Protein AF-A0A2M8X3R1-F1 (afdb_monomer_lite)

Radius of gyration: 21.66 Å; chains: 1; bounding box: 57×59×70 Å

Structure (mmCIF, N/CA/C/O backbone):
data_AF-A0A2M8X3R1-F1
#
_entry.id   AF-A0A2M8X3R1-F1
#
loop_
_atom_site.group_PDB
_atom_site.id
_atom_site.type_symbol
_atom_site.label_atom_id
_atom_site.label_alt_id
_atom_site.label_comp_id
_atom_site.label_asym_id
_atom_site.label_entity_id
_atom_site.label_seq_id
_atom_site.pdbx_PDB_ins_code
_atom_site.Cartn_x
_atom_site.Cartn_y
_atom_site.Cartn_z
_atom_site.occupancy
_atom_site.B_iso_or_equiv
_atom_site.auth_seq_id
_atom_site.auth_comp_id
_atom_site.auth_asym_id
_atom_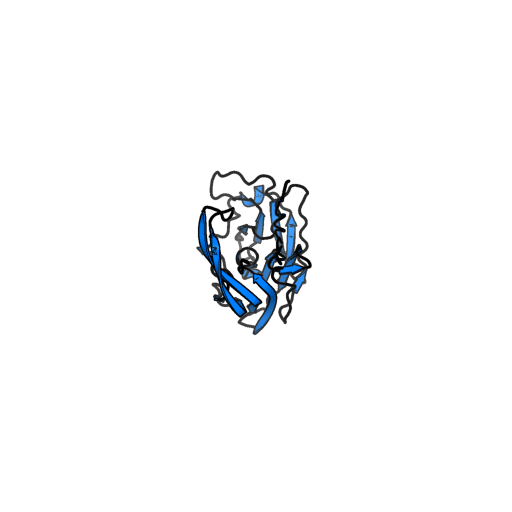site.auth_atom_id
_atom_site.pdbx_PDB_model_num
ATOM 1 N N . MET A 1 1 ? 38.095 41.004 -43.378 1.00 38.84 1 MET A N 1
ATOM 2 C CA . MET A 1 1 ? 37.171 40.004 -43.953 1.00 38.84 1 MET A CA 1
ATOM 3 C C . MET A 1 1 ? 36.947 38.929 -42.902 1.00 38.84 1 MET A C 1
ATOM 5 O O . MET A 1 1 ? 37.867 38.182 -42.604 1.00 38.84 1 MET A O 1
ATOM 9 N N . HIS A 1 2 ? 35.788 38.962 -42.244 1.00 36.47 2 HIS A N 1
ATOM 10 C CA . HIS A 1 2 ? 35.400 38.018 -41.194 1.00 36.47 2 HIS A CA 1
ATOM 11 C C . HIS A 1 2 ? 34.703 36.804 -41.810 1.00 36.47 2 HIS A C 1
ATOM 13 O O . HIS A 1 2 ? 33.821 36.976 -42.645 1.00 36.47 2 HIS A O 1
ATOM 19 N N . ALA A 1 3 ? 35.044 35.603 -41.348 1.00 34.78 3 ALA A N 1
ATOM 20 C CA . ALA A 1 3 ? 34.226 34.412 -41.534 1.00 34.78 3 ALA A CA 1
ATOM 21 C C . ALA A 1 3 ? 33.972 33.805 -40.149 1.00 34.78 3 ALA A C 1
ATOM 23 O O . ALA A 1 3 ? 34.833 33.142 -39.578 1.00 34.78 3 ALA A O 1
ATOM 24 N N . ALA A 1 4 ? 32.807 34.114 -39.580 1.00 37.25 4 ALA A N 1
ATOM 25 C CA . ALA A 1 4 ? 32.315 33.488 -38.363 1.00 37.25 4 ALA A CA 1
ATOM 26 C C . ALA A 1 4 ? 31.626 32.173 -38.751 1.00 37.25 4 ALA A C 1
ATOM 28 O O . ALA A 1 4 ? 30.622 32.179 -39.461 1.00 37.25 4 ALA A O 1
ATOM 29 N N . ALA A 1 5 ? 32.187 31.047 -38.315 1.00 40.34 5 ALA A N 1
ATOM 30 C CA . ALA A 1 5 ? 31.578 29.735 -38.480 1.00 40.34 5 ALA A CA 1
ATOM 31 C C . ALA A 1 5 ? 30.488 29.549 -37.414 1.00 40.34 5 ALA A C 1
ATOM 33 O O . ALA A 1 5 ? 30.776 29.376 -36.230 1.00 40.34 5 ALA A O 1
ATOM 34 N N . THR A 1 6 ? 29.226 29.616 -37.829 1.00 36.47 6 THR A N 1
ATOM 35 C CA . THR A 1 6 ? 28.071 29.353 -36.965 1.00 36.47 6 THR A CA 1
ATOM 36 C C . THR A 1 6 ? 27.909 27.845 -36.780 1.00 36.47 6 THR A C 1
ATOM 38 O O . THR A 1 6 ? 27.424 27.147 -37.669 1.00 36.47 6 THR A O 1
ATOM 41 N N . ILE A 1 7 ? 28.321 27.331 -35.622 1.00 41.50 7 ILE A N 1
ATOM 42 C CA . ILE A 1 7 ? 28.064 25.947 -35.215 1.00 41.50 7 ILE A CA 1
ATOM 43 C C . ILE A 1 7 ? 26.642 25.887 -34.650 1.00 41.50 7 ILE A C 1
ATOM 45 O O . ILE A 1 7 ? 26.371 26.373 -33.554 1.00 41.50 7 ILE A O 1
ATOM 49 N N . TRP A 1 8 ? 25.727 25.299 -35.417 1.00 32.22 8 TRP A N 1
ATOM 50 C CA . TRP A 1 8 ? 24.379 24.978 -34.961 1.00 32.22 8 TRP A CA 1
ATOM 51 C C . TRP A 1 8 ? 24.429 23.767 -34.022 1.00 32.22 8 TRP A C 1
ATOM 53 O O . TRP A 1 8 ? 24.519 22.625 -34.472 1.00 32.22 8 TRP A O 1
ATOM 63 N N . LEU A 1 9 ? 24.373 24.013 -32.710 1.00 33.03 9 LEU A N 1
ATOM 64 C CA . LEU A 1 9 ? 24.102 22.968 -31.725 1.00 33.03 9 LEU A CA 1
ATOM 65 C C . LEU A 1 9 ? 22.624 22.570 -31.814 1.00 33.03 9 LEU A C 1
ATOM 67 O O . LEU A 1 9 ? 21.741 23.267 -31.318 1.00 33.03 9 LEU A O 1
ATOM 71 N N . TRP A 1 10 ? 22.361 21.415 -32.419 1.00 31.61 10 TRP A N 1
ATOM 72 C CA . TRP A 1 10 ? 21.095 20.715 -32.246 1.00 31.61 10 TRP A CA 1
ATOM 73 C C . TRP A 1 10 ? 21.045 20.147 -30.828 1.00 31.61 10 TRP A C 1
ATOM 75 O O . TRP A 1 10 ? 21.579 19.074 -30.550 1.00 31.61 10 TRP A O 1
ATOM 85 N N . VAL A 1 11 ? 20.410 20.878 -29.912 1.00 35.47 11 VAL A N 1
ATOM 86 C CA . VAL A 1 11 ? 19.996 20.328 -28.621 1.00 35.47 11 VAL A CA 1
ATOM 87 C C . VAL A 1 11 ? 18.859 19.349 -28.904 1.00 35.47 11 VAL A C 1
ATOM 89 O O . VAL A 1 11 ? 17.697 19.732 -29.020 1.00 35.47 11 VAL A O 1
ATOM 92 N N . LEU A 1 12 ? 19.201 18.070 -29.061 1.00 36.12 12 LEU A N 1
ATOM 93 C CA . LEU A 1 12 ? 18.239 16.976 -28.980 1.00 36.12 12 LEU A CA 1
ATOM 94 C C . LEU A 1 12 ? 17.742 16.914 -27.532 1.00 36.12 12 LEU A C 1
ATOM 96 O O . LEU A 1 12 ? 18.290 16.195 -26.698 1.00 36.12 12 LEU A O 1
ATOM 100 N N . ALA A 1 13 ? 16.717 17.707 -27.225 1.00 36.69 13 ALA A N 1
ATOM 101 C CA . ALA A 1 13 ? 15.922 17.526 -26.025 1.00 36.69 13 ALA A CA 1
ATOM 102 C C . ALA A 1 13 ? 15.213 16.172 -26.154 1.00 36.69 13 ALA A C 1
ATOM 104 O O . ALA A 1 13 ? 14.175 16.050 -26.805 1.00 36.69 13 ALA A O 1
ATOM 105 N N . ALA A 1 14 ? 15.814 15.125 -25.588 1.00 33.25 14 ALA A N 1
ATOM 106 C CA . ALA A 1 14 ? 15.115 13.868 -25.393 1.00 33.25 14 ALA A CA 1
ATOM 107 C C . ALA A 1 14 ? 13.887 14.164 -24.516 1.00 33.25 14 ALA A C 1
ATOM 109 O O . ALA A 1 14 ? 14.049 14.772 -23.452 1.00 33.25 14 ALA A O 1
ATOM 110 N N . PRO A 1 15 ? 12.665 13.776 -24.922 1.00 34.56 15 PRO A N 1
ATOM 111 C CA . PRO A 1 15 ? 11.527 13.892 -24.036 1.00 34.56 15 PRO A CA 1
ATOM 112 C C . PRO A 1 15 ? 11.806 12.980 -22.845 1.00 34.56 15 PRO A C 1
ATOM 114 O O . PRO A 1 15 ? 11.900 11.758 -22.984 1.00 34.56 15 PRO A O 1
ATOM 117 N N . VAL A 1 16 ? 11.980 13.584 -21.672 1.00 35.66 16 VAL A N 1
ATOM 118 C CA . VAL A 1 16 ? 11.983 12.868 -20.401 1.00 35.66 16 VAL A CA 1
ATOM 119 C C . VAL A 1 16 ? 10.546 12.411 -20.187 1.00 35.66 16 VAL A C 1
ATOM 121 O O . VAL A 1 16 ? 9.744 13.091 -19.556 1.00 35.66 16 VAL A O 1
ATOM 124 N N . VAL A 1 17 ? 10.177 11.280 -20.785 1.00 41.19 17 VAL A N 1
ATOM 125 C CA . VAL A 1 17 ? 8.974 10.562 -20.379 1.00 41.19 17 VAL A CA 1
ATOM 126 C C . VAL A 1 17 ? 9.330 9.946 -19.033 1.00 41.19 17 VAL A C 1
ATOM 128 O O . VAL A 1 17 ? 9.913 8.866 -18.961 1.00 41.19 17 VAL A O 1
ATOM 131 N N . GLN A 1 18 ? 9.070 10.701 -17.962 1.00 47.22 18 GLN A N 1
ATOM 132 C CA . GLN A 1 18 ? 9.032 10.163 -16.608 1.00 47.22 18 GLN A CA 1
ATOM 133 C C . GLN A 1 18 ? 8.168 8.902 -16.634 1.00 47.22 18 GLN A C 1
ATOM 135 O O . GLN A 1 18 ? 7.142 8.869 -17.318 1.00 47.22 18 GLN A O 1
ATOM 140 N N . ALA A 1 19 ? 8.605 7.862 -15.922 1.00 52.16 19 ALA A N 1
ATOM 141 C CA . ALA A 1 19 ? 7.754 6.715 -15.661 1.00 52.16 19 ALA A CA 1
ATOM 142 C C . ALA A 1 19 ? 6.446 7.252 -15.063 1.00 52.16 19 ALA A C 1
ATOM 144 O O . ALA A 1 19 ? 6.443 7.809 -13.968 1.00 52.16 19 ALA A O 1
ATOM 145 N N . ALA A 1 20 ? 5.367 7.187 -15.843 1.00 62.00 20 ALA A N 1
ATOM 146 C CA . ALA A 1 20 ? 4.027 7.377 -15.325 1.00 62.00 20 ALA A CA 1
ATOM 147 C C . ALA A 1 20 ? 3.816 6.160 -14.441 1.00 62.00 20 ALA A C 1
ATOM 149 O O . ALA A 1 20 ? 3.889 5.059 -14.987 1.00 62.00 20 ALA A O 1
ATOM 150 N N . GLY A 1 21 ? 3.680 6.339 -13.125 1.00 81.00 21 GLY A N 1
ATOM 151 C CA . GLY A 1 21 ? 3.644 5.236 -12.174 1.00 81.00 21 GLY A CA 1
ATOM 152 C C . GLY A 1 21 ? 2.586 4.188 -12.528 1.00 81.00 21 GLY A C 1
ATOM 153 O O . GLY A 1 21 ? 1.845 4.294 -13.507 1.00 81.00 21 GLY A O 1
ATOM 154 N N . PHE A 1 22 ? 2.497 3.135 -11.723 1.00 89.44 22 PHE A N 1
ATOM 155 C CA . PHE A 1 22 ? 1.501 2.084 -11.930 1.00 89.44 22 PHE A CA 1
ATOM 156 C C . PHE A 1 22 ? 0.105 2.672 -12.181 1.00 89.44 22 PHE A C 1
ATOM 158 O O . PHE A 1 22 ? -0.385 3.472 -11.397 1.00 89.44 22 PHE A O 1
ATOM 165 N N . GLY A 1 23 ? -0.533 2.303 -13.288 1.00 90.62 23 GLY A N 1
ATOM 166 C CA . GLY A 1 23 ? -1.868 2.773 -13.634 1.00 90.62 23 GLY A CA 1
ATOM 167 C C . GLY A 1 23 ? -2.953 2.235 -12.692 1.00 90.62 23 GLY A C 1
ATOM 168 O O . GLY A 1 23 ? -2.651 1.546 -11.710 1.00 90.62 23 GLY A O 1
ATOM 169 N N . PRO A 1 24 ? -4.232 2.521 -12.993 1.00 89.94 24 PRO A N 1
ATOM 170 C CA . PRO A 1 24 ? -5.349 2.043 -12.197 1.00 89.94 24 PRO A CA 1
ATOM 171 C C . PRO A 1 24 ? -5.323 0.518 -12.009 1.00 89.94 24 PRO A C 1
ATOM 173 O O . PRO A 1 24 ? -4.955 -0.216 -12.930 1.00 89.94 24 PRO A O 1
ATOM 176 N N . PRO A 1 25 ? -5.699 0.036 -10.819 1.00 92.56 25 PRO A N 1
ATOM 177 C CA . PRO A 1 25 ? -5.762 -1.386 -10.530 1.00 92.56 25 PRO A CA 1
ATOM 178 C C . PRO A 1 25 ? -6.932 -2.074 -11.244 1.00 92.56 25 PRO A C 1
ATOM 180 O O . PRO A 1 25 ? -8.047 -1.561 -11.291 1.00 92.56 25 PRO A O 1
ATOM 183 N N . GLU A 1 26 ? -6.678 -3.282 -11.732 1.00 93.44 26 GLU A N 1
ATOM 184 C CA . GLU A 1 26 ? -7.643 -4.158 -12.398 1.00 93.44 26 GLU A CA 1
ATOM 185 C C . GLU A 1 26 ? -7.566 -5.569 -11.804 1.00 93.44 26 GLU A C 1
ATOM 187 O O . GLU A 1 26 ? -6.530 -5.979 -11.278 1.00 93.44 26 GLU A O 1
ATOM 192 N N . GLY A 1 27 ? -8.639 -6.352 -11.902 1.00 93.62 27 GLY A N 1
ATOM 193 C CA . GLY A 1 27 ? -8.629 -7.751 -11.478 1.00 93.62 27 GLY A CA 1
ATOM 194 C C . GLY A 1 27 ? -9.918 -8.189 -10.800 1.00 93.62 27 GLY A C 1
ATOM 195 O O . GLY A 1 27 ? -10.986 -7.641 -11.050 1.00 93.62 27 GLY A O 1
ATOM 196 N N . THR A 1 28 ? -9.804 -9.221 -9.970 1.00 95.25 28 THR A N 1
ATOM 197 C CA . THR A 1 28 ? -10.935 -9.901 -9.325 1.00 95.25 28 THR A CA 1
ATOM 198 C C . THR A 1 28 ? -11.047 -9.619 -7.831 1.00 95.25 28 THR A C 1
ATOM 200 O O . THR A 1 28 ? -12.054 -9.977 -7.224 1.00 95.25 28 THR A O 1
ATOM 203 N N . LEU A 1 29 ? -10.041 -8.984 -7.219 1.00 95.06 29 LEU A N 1
ATOM 204 C CA . LEU A 1 29 ? -10.149 -8.512 -5.840 1.00 95.06 29 LEU A CA 1
ATOM 205 C C . LEU A 1 29 ? -11.103 -7.303 -5.753 1.00 95.06 29 LEU A C 1
ATOM 207 O O . LEU A 1 29 ? -10.926 -6.356 -6.523 1.00 95.06 29 LEU A O 1
ATOM 211 N N . PRO A 1 30 ? -12.073 -7.295 -4.815 1.00 93.94 30 PRO A N 1
ATOM 212 C CA . PRO A 1 30 ? -12.954 -6.151 -4.602 1.00 93.94 30 PRO A CA 1
ATOM 213 C C . PRO A 1 30 ? -12.158 -4.906 -4.212 1.00 93.94 30 PRO A C 1
ATOM 215 O O . PRO A 1 30 ? -11.410 -4.913 -3.230 1.00 93.94 30 PRO A O 1
ATOM 218 N N . ILE A 1 31 ? -12.325 -3.834 -4.983 1.00 95.00 31 ILE A N 1
ATOM 219 C CA . ILE A 1 31 ? -11.617 -2.577 -4.784 1.00 95.00 31 ILE A CA 1
ATOM 220 C C . ILE A 1 31 ? -12.588 -1.406 -4.709 1.00 95.00 31 ILE A C 1
ATOM 222 O O . ILE A 1 31 ? -13.522 -1.291 -5.500 1.00 95.00 31 ILE A O 1
ATOM 226 N N . HIS A 1 32 ? -12.334 -0.520 -3.755 1.00 95.38 32 HIS A N 1
ATOM 227 C CA . HIS A 1 32 ? -13.164 0.633 -3.459 1.00 95.38 32 HIS A CA 1
ATOM 228 C C . HIS A 1 32 ? -12.298 1.898 -3.387 1.00 95.38 32 HIS A C 1
ATOM 230 O O . HIS A 1 32 ? -11.160 1.837 -2.903 1.00 95.38 32 HIS A O 1
ATOM 236 N N . PRO A 1 33 ? -12.809 3.059 -3.837 1.00 93.19 33 PRO A N 1
ATOM 237 C CA . PRO A 1 33 ? -12.144 4.336 -3.611 1.00 93.19 33 PRO A CA 1
ATOM 238 C C . PRO A 1 33 ? -11.930 4.577 -2.115 1.00 93.19 33 PRO A C 1
ATOM 240 O O . PRO A 1 33 ? -12.832 4.340 -1.312 1.00 93.19 33 PRO A O 1
ATOM 243 N N . LEU A 1 34 ? -10.756 5.081 -1.740 1.00 94.06 34 LEU A N 1
ATOM 244 C CA . LEU A 1 34 ? -10.463 5.480 -0.366 1.00 94.06 34 LEU A CA 1
ATOM 245 C C . LEU A 1 34 ? -10.312 7.005 -0.319 1.00 94.06 34 LEU A C 1
ATOM 247 O O . LEU A 1 34 ? -9.208 7.504 -0.540 1.00 94.06 34 LEU A O 1
ATOM 251 N N . PRO A 1 35 ? -11.391 7.771 -0.086 1.00 88.44 35 PRO A N 1
ATOM 252 C CA . PRO A 1 35 ? -11.296 9.221 -0.020 1.00 88.44 35 PRO A CA 1
ATOM 253 C C . PRO A 1 35 ? -10.413 9.638 1.159 1.00 88.44 35 PRO A C 1
ATOM 255 O O . PRO A 1 35 ? -10.559 9.136 2.274 1.00 88.44 35 PRO A O 1
ATOM 258 N N . VAL A 1 36 ? -9.503 10.577 0.902 1.00 86.56 36 VAL A N 1
ATOM 259 C CA . VAL A 1 36 ? -8.617 11.151 1.915 1.00 86.56 36 VAL A CA 1
ATOM 260 C C . VAL A 1 36 ? -8.787 12.658 1.897 1.00 86.56 36 VAL A C 1
ATOM 262 O O . VAL A 1 36 ? -8.560 13.304 0.877 1.00 86.56 36 VAL A O 1
ATOM 265 N N . THR A 1 37 ? -9.171 13.217 3.040 1.00 85.12 37 THR A N 1
ATOM 266 C CA . THR A 1 37 ? -9.205 14.668 3.226 1.00 85.12 37 THR A CA 1
ATOM 267 C C . THR A 1 37 ? -7.901 15.097 3.882 1.00 85.12 37 THR A C 1
ATOM 269 O O . THR A 1 37 ? -7.591 14.652 4.989 1.00 85.12 37 THR A O 1
ATOM 272 N N . VAL A 1 38 ? -7.140 15.947 3.192 1.00 86.62 38 VAL A N 1
ATOM 273 C CA . VAL A 1 38 ? -5.886 16.524 3.691 1.00 86.62 38 VAL A CA 1
ATOM 274 C C . VAL A 1 38 ? -6.084 18.035 3.823 1.00 86.62 38 VAL A C 1
ATOM 276 O O . VAL A 1 38 ? -6.338 18.694 2.812 1.00 86.62 38 VAL A O 1
ATOM 279 N N . PRO A 1 39 ? -6.014 18.598 5.042 1.00 84.19 39 PRO A N 1
ATOM 280 C CA . PRO A 1 39 ? -6.085 20.043 5.239 1.00 84.19 39 PRO A CA 1
ATOM 281 C C . PRO A 1 39 ? -4.972 20.791 4.491 1.00 84.19 39 PRO A C 1
ATOM 283 O O . PRO A 1 39 ? -3.898 20.249 4.231 1.00 84.19 39 PRO A O 1
ATOM 286 N N . ALA A 1 40 ? -5.196 22.066 4.176 1.00 86.25 40 ALA A N 1
ATOM 287 C CA . ALA A 1 40 ? -4.159 22.896 3.569 1.00 86.25 40 ALA A CA 1
ATOM 288 C C . ALA A 1 40 ? -2.933 23.010 4.496 1.00 86.25 40 ALA A C 1
ATOM 290 O O . ALA A 1 40 ? -3.074 23.262 5.691 1.00 86.25 40 ALA A O 1
ATOM 291 N N . GLY A 1 41 ? -1.732 22.819 3.940 1.00 85.25 41 GLY A N 1
ATOM 292 C CA . GLY A 1 41 ? -0.472 22.845 4.696 1.00 85.25 41 GLY A CA 1
ATOM 293 C C . GLY A 1 41 ? -0.176 21.577 5.508 1.00 85.25 41 GLY A C 1
ATOM 294 O O . GLY A 1 41 ? 0.871 21.510 6.148 1.00 85.25 41 GLY A O 1
ATOM 295 N N . ALA A 1 42 ? -1.058 20.574 5.472 1.00 89.62 42 ALA A N 1
ATOM 296 C CA . ALA A 1 42 ? -0.825 19.287 6.107 1.00 89.62 42 ALA A CA 1
ATOM 297 C C . ALA A 1 42 ? -0.062 18.314 5.202 1.00 89.62 42 ALA A C 1
ATOM 299 O O . ALA A 1 42 ? -0.175 18.337 3.974 1.00 89.62 42 ALA A O 1
ATOM 300 N N . LEU A 1 43 ? 0.665 17.397 5.835 1.00 90.06 43 LEU A N 1
ATOM 301 C CA . LEU A 1 43 ? 1.251 16.248 5.170 1.00 90.06 43 LEU A CA 1
ATOM 302 C C . LEU A 1 43 ? 0.149 15.267 4.758 1.00 90.06 43 LEU A C 1
ATOM 304 O O . LEU A 1 43 ? -0.878 15.114 5.421 1.00 90.06 43 LEU A O 1
ATOM 308 N N . SER A 1 44 ? 0.368 14.614 3.624 1.00 87.62 44 SER A N 1
ATOM 309 C CA . SER A 1 44 ? -0.554 13.642 3.048 1.00 87.62 44 SER A CA 1
ATOM 310 C C . SER A 1 44 ? -0.126 12.222 3.430 1.00 87.62 44 SER A C 1
ATOM 312 O O . SER A 1 44 ? 1.077 11.962 3.498 1.00 87.62 44 SER A O 1
ATOM 314 N N . PRO A 1 45 ? -1.057 11.270 3.637 1.00 84.50 45 PRO A N 1
ATOM 315 C CA . PRO A 1 45 ? -0.685 9.886 3.916 1.00 84.50 45 PRO A CA 1
ATOM 316 C C . PRO A 1 45 ? -0.217 9.140 2.658 1.00 84.50 45 PRO A C 1
ATOM 318 O O . PRO A 1 45 ? 0.179 7.976 2.734 1.00 84.50 45 PRO A O 1
ATOM 321 N N . LEU A 1 46 ? -0.282 9.790 1.494 1.00 84.12 46 LEU A N 1
ATOM 322 C CA . LEU A 1 46 ? 0.182 9.235 0.235 1.00 84.12 46 LEU A CA 1
ATOM 323 C C . LEU A 1 46 ? 1.701 8.991 0.324 1.00 84.12 46 LEU A C 1
ATOM 325 O O . LEU A 1 46 ? 2.453 9.866 0.751 1.00 84.12 46 LEU A O 1
ATOM 329 N N . TRP A 1 47 ? 2.147 7.812 -0.116 1.00 70.56 47 TRP A N 1
ATOM 330 C CA . TRP A 1 47 ? 3.551 7.383 -0.245 1.00 70.56 47 TRP A CA 1
ATOM 331 C C . TRP A 1 47 ? 4.340 7.174 1.061 1.00 70.56 47 TRP A C 1
ATOM 333 O O . TRP A 1 47 ? 5.221 6.314 1.069 1.00 70.56 47 TRP A O 1
ATOM 343 N N . TYR A 1 48 ? 4.040 7.889 2.156 1.00 72.12 48 TYR A N 1
ATOM 344 C CA . TYR A 1 48 ? 4.903 7.914 3.355 1.00 72.12 48 TYR A CA 1
ATOM 345 C C . TYR A 1 48 ? 4.166 7.963 4.709 1.00 72.12 48 TYR A C 1
ATOM 347 O O . TYR A 1 48 ? 4.663 8.549 5.670 1.00 72.12 48 TYR A O 1
ATOM 355 N N . ALA A 1 49 ? 2.998 7.326 4.833 1.00 84.31 49 ALA A N 1
ATOM 356 C CA . ALA A 1 49 ? 2.331 7.193 6.134 1.00 84.31 49 ALA A CA 1
ATOM 357 C C . ALA A 1 49 ? 2.915 6.058 6.992 1.00 84.31 49 ALA A C 1
ATOM 359 O O . ALA A 1 49 ? 2.944 4.899 6.570 1.00 84.31 49 ALA A O 1
ATOM 360 N N . SER A 1 50 ? 3.290 6.346 8.231 1.00 89.94 50 SER A N 1
ATOM 361 C CA . SER A 1 50 ? 3.578 5.323 9.238 1.00 89.94 50 SER A CA 1
ATOM 362 C C . SER A 1 50 ? 2.282 4.639 9.681 1.00 89.94 50 SER A C 1
ATOM 364 O O . SER A 1 50 ? 1.253 5.296 9.842 1.00 89.94 50 SER A O 1
ATOM 366 N N . LEU A 1 51 ? 2.326 3.318 9.869 1.00 92.50 51 LEU A N 1
ATOM 367 C CA . LEU A 1 51 ? 1.209 2.550 10.420 1.00 92.50 51 LEU A CA 1
ATOM 368 C C . LEU A 1 51 ? 1.347 2.480 11.940 1.00 92.50 51 LEU A C 1
ATOM 370 O O . LEU A 1 51 ? 2.414 2.145 12.451 1.00 92.50 51 LEU A O 1
ATOM 374 N N . PHE A 1 52 ? 0.259 2.743 12.648 1.00 93.56 52 PHE A N 1
ATOM 375 C CA . PHE A 1 52 ? 0.153 2.589 14.092 1.00 93.56 52 PHE A CA 1
ATOM 376 C C . PHE A 1 52 ? -0.988 1.632 14.415 1.00 93.56 52 PHE A C 1
ATOM 378 O O . PHE A 1 52 ? -1.936 1.488 13.639 1.00 93.56 52 PHE A O 1
ATOM 385 N N . ARG A 1 53 ? -0.880 0.970 15.561 1.00 92.94 53 ARG A N 1
ATOM 386 C CA . ARG A 1 53 ? -1.840 -0.014 16.038 1.00 92.94 53 ARG A CA 1
ATOM 387 C C . ARG A 1 53 ? -2.071 0.179 17.526 1.00 92.94 53 ARG A C 1
ATOM 389 O O . ARG A 1 53 ? -1.123 0.344 18.288 1.00 92.94 53 ARG A O 1
ATOM 396 N N . GLU A 1 54 ? -3.329 0.118 17.914 1.00 92.44 54 GLU A N 1
ATOM 397 C CA . GLU A 1 54 ? -3.767 0.046 19.299 1.00 92.44 54 GLU A CA 1
ATOM 398 C C . GLU A 1 54 ? -4.362 -1.338 19.531 1.00 92.44 54 GLU A C 1
ATOM 400 O O . GLU A 1 54 ? -5.276 -1.764 18.817 1.00 92.44 54 GLU A O 1
ATOM 405 N N . GLU A 1 55 ? -3.796 -2.060 20.497 1.00 87.50 55 GLU A N 1
ATOM 406 C CA . GLU A 1 55 ? -4.329 -3.358 20.892 1.00 87.50 55 GLU A CA 1
ATOM 407 C C . GLU A 1 55 ? -5.520 -3.154 21.833 1.00 87.50 55 GLU A C 1
ATOM 409 O O . GLU A 1 55 ? -5.435 -2.359 22.773 1.00 87.50 55 GLU A O 1
ATOM 414 N N . PRO A 1 56 ? -6.623 -3.882 21.627 1.00 82.38 56 PRO A N 1
ATOM 415 C CA . PRO A 1 56 ? -7.771 -3.781 22.500 1.00 82.38 56 PRO A CA 1
ATOM 416 C C . PRO A 1 56 ? -7.488 -4.464 23.834 1.00 82.38 56 PRO A C 1
ATOM 418 O O . PRO A 1 56 ? -6.791 -5.476 23.913 1.00 82.38 56 PRO A O 1
ATOM 421 N N . SER A 1 57 ? -8.103 -3.949 24.893 1.00 72.94 57 SER A N 1
ATOM 422 C CA . SER A 1 57 ? -8.011 -4.542 26.228 1.00 72.94 57 SER A CA 1
ATOM 423 C C . SER A 1 57 ? -8.746 -5.886 26.351 1.00 72.94 57 SER A C 1
ATOM 425 O O . SER A 1 57 ? -8.412 -6.676 27.233 1.00 72.94 57 SER A O 1
ATOM 427 N N . THR A 1 58 ? -9.725 -6.174 25.481 1.00 61.69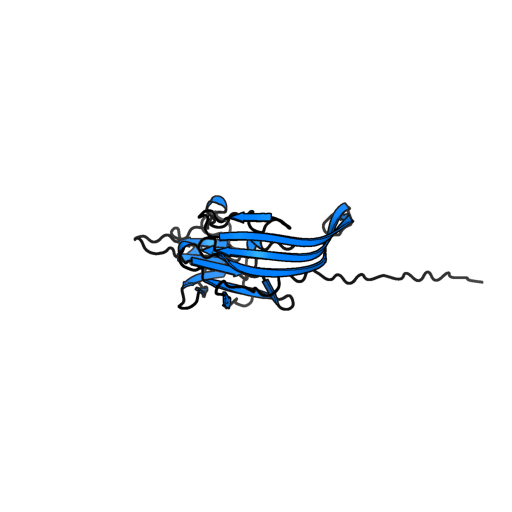 58 THR A N 1
ATOM 428 C CA . THR A 1 58 ? -10.590 -7.365 25.572 1.00 61.69 58 THR A CA 1
ATOM 429 C C . THR A 1 58 ? -11.002 -7.922 24.204 1.00 61.69 58 THR A C 1
ATOM 431 O O . THR A 1 58 ? -12.060 -7.578 23.691 1.00 61.69 58 THR A O 1
ATOM 434 N N . GLY A 1 59 ? -10.204 -8.823 23.614 1.00 64.75 59 GLY A N 1
ATOM 435 C CA . GLY A 1 59 ? -10.614 -9.745 22.528 1.00 64.75 59 GLY A CA 1
ATOM 436 C C . GLY A 1 59 ? -11.187 -9.142 21.230 1.00 64.75 59 GLY A C 1
ATOM 437 O O . GLY A 1 59 ? -11.548 -9.895 20.328 1.00 64.75 59 GLY A O 1
ATOM 438 N N . ALA A 1 60 ? -11.295 -7.818 21.136 1.00 78.44 60 ALA A N 1
ATOM 439 C CA . ALA A 1 60 ? -11.797 -7.094 19.981 1.00 78.44 60 ALA A CA 1
ATOM 440 C C . ALA A 1 60 ? -10.742 -7.046 18.867 1.00 78.44 60 ALA A C 1
ATOM 442 O O . ALA A 1 60 ? -9.591 -7.450 19.042 1.00 78.44 60 ALA A O 1
ATOM 443 N N . THR A 1 61 ? -11.136 -6.543 17.703 1.00 84.56 61 THR A N 1
ATOM 444 C CA . THR A 1 61 ? -10.217 -6.276 16.594 1.00 84.56 61 THR A CA 1
ATOM 445 C C . THR A 1 61 ? -9.344 -5.062 16.931 1.00 84.56 61 THR A C 1
ATOM 447 O O . THR A 1 61 ? -9.864 -4.095 17.491 1.00 84.56 61 THR A O 1
ATOM 450 N N . PRO A 1 62 ? -8.039 -5.071 16.608 1.00 91.56 62 PRO A N 1
ATOM 451 C CA . PRO A 1 62 ? -7.183 -3.907 16.814 1.00 91.56 62 PRO A CA 1
ATOM 452 C C . PRO A 1 62 ? -7.640 -2.692 16.007 1.00 91.56 62 PRO A C 1
ATOM 454 O O . PRO A 1 62 ? -8.137 -2.818 14.883 1.00 91.56 62 PRO A O 1
ATOM 457 N N . THR A 1 63 ? -7.393 -1.506 16.563 1.00 94.31 63 THR A N 1
ATOM 458 C CA . THR A 1 63 ? -7.593 -0.238 15.856 1.00 94.31 63 THR A CA 1
ATOM 459 C C . THR A 1 63 ? -6.306 0.144 15.136 1.00 94.31 63 THR A C 1
ATOM 461 O O . THR A 1 63 ? -5.224 0.128 15.726 1.00 94.31 63 THR A O 1
ATOM 464 N N . TYR A 1 64 ? -6.413 0.509 13.858 1.00 95.50 64 TYR A N 1
ATOM 465 C CA . TYR A 1 64 ? -5.278 0.988 13.069 1.00 95.50 64 TYR A CA 1
ATOM 466 C C . TYR A 1 64 ? -5.361 2.486 12.846 1.00 95.50 64 TYR A C 1
ATOM 468 O O . TYR A 1 64 ? -6.438 3.040 12.620 1.00 95.50 64 TYR A O 1
ATOM 476 N N . TYR A 1 65 ? -4.194 3.117 12.818 1.00 95.50 65 TYR A N 1
ATOM 477 C CA . TYR A 1 65 ? -4.048 4.521 12.475 1.00 95.50 65 TYR A CA 1
ATOM 478 C C . TYR A 1 65 ? -2.942 4.703 11.437 1.00 95.50 65 TYR A C 1
ATOM 480 O O . TYR A 1 65 ? -1.981 3.934 11.375 1.00 95.50 65 TYR A O 1
ATOM 488 N N . LEU A 1 66 ? -3.069 5.745 10.627 1.00 95.00 66 LEU A N 1
ATOM 489 C CA . LEU A 1 66 ? -2.038 6.221 9.714 1.00 95.00 66 LEU A CA 1
ATOM 490 C C . LEU A 1 66 ? -1.543 7.575 10.211 1.00 95.00 66 LEU A C 1
ATOM 492 O O . LEU A 1 66 ? -2.359 8.432 10.534 1.00 95.00 66 LEU A O 1
ATOM 496 N N . GLY A 1 67 ? -0.229 7.778 10.248 1.00 93.69 67 GLY A N 1
ATOM 497 C CA . GLY A 1 67 ? 0.377 9.067 10.583 1.00 93.69 67 GLY A CA 1
ATOM 498 C C . GLY A 1 67 ? 1.338 9.525 9.494 1.00 93.69 67 GLY A C 1
ATOM 499 O O . GLY A 1 67 ? 2.261 8.792 9.142 1.00 93.69 67 GLY A O 1
ATOM 500 N N . ALA A 1 68 ? 1.143 10.731 8.966 1.00 93.06 68 ALA A N 1
ATOM 501 C CA . ALA A 1 68 ? 2.065 11.371 8.032 1.00 93.06 68 ALA A CA 1
ATOM 502 C C . ALA A 1 68 ? 2.925 12.387 8.794 1.00 93.06 68 ALA A C 1
ATOM 504 O O . ALA A 1 68 ? 2.397 13.306 9.415 1.00 93.06 68 ALA A O 1
ATOM 505 N N . GLY A 1 69 ? 4.249 12.193 8.791 1.00 90.12 69 GLY A N 1
ATOM 506 C CA . GLY A 1 69 ? 5.186 13.033 9.553 1.00 90.12 69 GLY A CA 1
ATOM 507 C C . GLY A 1 69 ? 5.110 12.880 11.077 1.00 90.12 69 GLY A C 1
ATOM 508 O O . GLY A 1 69 ? 5.746 13.656 11.786 1.00 90.12 69 GLY A O 1
ATOM 509 N N . VAL A 1 70 ? 4.356 11.893 11.573 1.00 89.69 70 VAL A N 1
ATOM 510 C CA . VAL A 1 70 ? 4.227 11.578 13.003 1.00 89.69 70 VAL A CA 1
ATOM 511 C C . VAL A 1 70 ? 5.289 10.558 13.401 1.00 89.69 70 VAL A C 1
ATOM 513 O O . VAL A 1 70 ? 5.388 9.492 12.786 1.00 89.69 70 VAL A O 1
ATOM 516 N N . VAL A 1 71 ? 6.067 10.863 14.439 1.00 82.00 71 VAL A N 1
ATOM 517 C CA . VAL A 1 71 ? 7.113 9.961 14.957 1.00 82.00 71 VAL A CA 1
ATOM 518 C C . VAL A 1 71 ? 6.544 8.975 15.987 1.00 82.00 71 VAL A C 1
ATOM 520 O O . VAL A 1 71 ? 7.029 7.846 16.112 1.00 82.00 71 VAL A O 1
ATOM 523 N N . GLY A 1 72 ? 5.472 9.378 16.677 1.00 78.50 72 GLY A N 1
ATOM 524 C CA . GLY A 1 72 ? 4.843 8.634 17.770 1.00 78.50 72 GLY A CA 1
ATOM 525 C C . GLY A 1 72 ? 5.693 8.595 19.041 1.00 78.50 72 GLY A C 1
ATOM 526 O O . GLY A 1 72 ? 6.734 9.240 19.140 1.00 78.50 72 GLY A O 1
ATOM 527 N N . SER A 1 73 ? 5.289 7.776 20.012 1.00 70.06 73 SER A N 1
ATOM 528 C CA . SER A 1 73 ? 5.828 7.804 21.384 1.00 70.06 73 SER A CA 1
ATOM 529 C C . SER A 1 73 ? 7.251 7.251 21.571 1.00 70.06 73 SER A C 1
ATOM 531 O O . SER A 1 73 ? 7.716 7.132 22.703 1.00 70.06 73 SER A O 1
ATOM 533 N N . ARG A 1 74 ? 7.944 6.822 20.506 1.00 65.25 74 ARG A N 1
ATOM 534 C CA . ARG A 1 74 ? 9.167 6.005 20.639 1.00 65.25 74 ARG A CA 1
ATOM 535 C C . ARG A 1 74 ? 10.418 6.820 20.973 1.00 65.25 74 ARG A C 1
ATOM 537 O O . ARG A 1 74 ? 11.337 6.280 21.586 1.00 65.25 74 ARG A O 1
ATOM 544 N N . LEU A 1 75 ? 10.487 8.075 20.538 1.00 63.69 75 LEU A N 1
ATOM 545 C CA . LEU A 1 75 ? 11.649 8.947 20.714 1.00 63.69 75 LEU A CA 1
ATOM 546 C C . LEU A 1 75 ? 11.176 10.372 21.038 1.00 63.69 75 LEU A C 1
ATOM 548 O O . LEU A 1 75 ? 10.114 10.759 20.557 1.00 63.69 75 LEU A O 1
ATOM 552 N N . PRO A 1 76 ? 11.954 11.182 21.782 1.00 70.94 76 PRO A N 1
ATOM 553 C CA . PRO A 1 76 ? 11.650 12.592 22.042 1.00 70.94 76 PRO A CA 1
ATOM 554 C C . PRO A 1 76 ? 11.941 13.461 20.804 1.00 70.94 76 PRO A C 1
ATOM 556 O O . PRO A 1 76 ? 12.584 14.505 20.891 1.00 70.94 76 PRO A O 1
ATOM 559 N N . ILE A 1 77 ? 11.538 12.988 19.626 1.00 79.75 77 ILE A N 1
ATOM 560 C CA . ILE A 1 77 ? 11.674 13.697 18.361 1.00 79.75 77 ILE A CA 1
ATOM 561 C C . ILE A 1 77 ? 10.316 14.343 18.087 1.00 79.75 77 ILE A C 1
ATOM 563 O O . ILE A 1 77 ? 9.307 13.635 18.099 1.00 79.75 77 ILE A O 1
ATOM 567 N N . PRO A 1 78 ? 10.269 15.665 17.860 1.00 84.81 7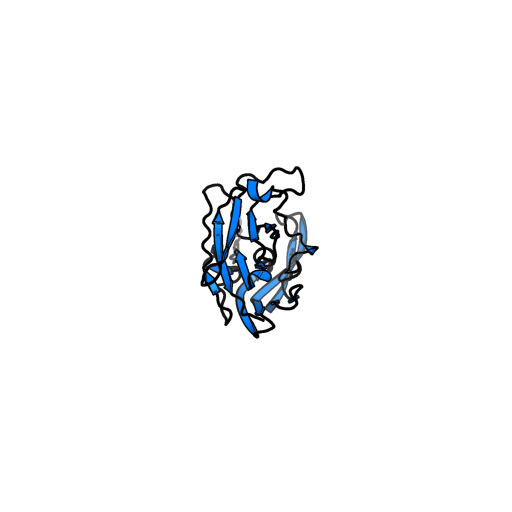8 PRO A N 1
ATOM 568 C CA . PRO A 1 78 ? 9.022 16.325 17.518 1.00 84.81 78 PRO A CA 1
ATOM 569 C C . PRO A 1 78 ? 8.498 15.818 16.173 1.00 84.81 78 PRO A C 1
ATOM 571 O O . PRO A 1 78 ? 9.269 15.476 15.272 1.00 84.81 78 PRO A O 1
ATOM 574 N N . ASP A 1 79 ? 7.176 15.814 16.030 1.00 90.12 79 ASP A N 1
ATOM 575 C CA . ASP A 1 79 ? 6.540 15.556 14.744 1.00 90.12 79 ASP A CA 1
ATOM 576 C C . ASP A 1 79 ? 6.985 16.590 13.697 1.00 90.12 79 ASP A C 1
ATOM 578 O O . ASP A 1 79 ? 7.359 17.726 14.007 1.00 90.12 79 ASP A O 1
ATOM 582 N N . SER A 1 80 ? 6.928 16.192 12.427 1.00 90.81 80 SER A N 1
ATOM 583 C CA . SER A 1 80 ? 7.238 17.088 11.314 1.00 90.81 80 SER A CA 1
ATOM 584 C C . SER A 1 80 ? 6.220 18.236 11.234 1.00 90.81 80 SER A C 1
ATOM 586 O O . SER A 1 80 ? 5.044 18.041 11.553 1.00 90.81 80 SER A O 1
ATOM 588 N N . PRO A 1 81 ? 6.612 19.427 10.747 1.00 90.50 81 PRO A N 1
ATOM 589 C CA . PRO A 1 81 ? 5.652 20.481 10.435 1.00 90.50 81 PRO A CA 1
ATOM 590 C C . PRO A 1 81 ? 4.536 19.964 9.515 1.00 90.50 81 PRO A C 1
ATOM 592 O O . PRO A 1 81 ? 4.808 19.301 8.515 1.00 90.50 81 PRO A O 1
ATOM 595 N N . GLY A 1 82 ? 3.281 20.257 9.866 1.00 91.69 82 GLY A N 1
ATOM 596 C CA . GLY A 1 82 ? 2.111 19.782 9.120 1.00 91.69 82 GLY A CA 1
ATOM 597 C C . GLY A 1 82 ? 1.731 18.318 9.374 1.00 91.69 82 GLY A C 1
ATOM 598 O O . GLY A 1 82 ? 0.941 17.778 8.603 1.00 91.69 82 GLY A O 1
ATOM 599 N N . ALA A 1 83 ? 2.271 17.664 10.410 1.00 93.50 83 ALA A N 1
ATOM 600 C CA . ALA A 1 83 ? 1.929 16.280 10.725 1.00 93.50 83 ALA A CA 1
ATOM 601 C C . ALA A 1 83 ? 0.425 16.065 10.941 1.00 93.50 83 ALA A C 1
ATOM 603 O O . ALA A 1 83 ? -0.281 16.891 11.524 1.00 93.50 83 ALA A O 1
ATOM 604 N N . THR A 1 84 ? -0.048 14.913 10.484 1.00 94.25 84 THR A N 1
ATOM 605 C CA . THR A 1 84 ? -1.469 14.559 10.445 1.00 94.25 84 THR A CA 1
ATOM 606 C C . THR A 1 84 ? -1.668 13.082 10.699 1.00 94.25 84 THR A C 1
ATOM 608 O O . THR A 1 84 ? -0.789 12.256 10.440 1.00 94.25 84 THR A O 1
ATOM 611 N N . ALA A 1 85 ? -2.844 12.750 11.222 1.00 94.75 85 ALA A N 1
ATOM 612 C CA . ALA A 1 85 ? -3.197 11.394 11.581 1.00 94.75 85 ALA A CA 1
ATOM 613 C C . ALA A 1 85 ? -4.631 11.057 11.176 1.00 94.75 85 ALA A C 1
ATOM 615 O O . ALA A 1 85 ? -5.514 11.918 11.167 1.00 94.75 85 ALA A O 1
ATOM 616 N N . TRP A 1 86 ? -4.853 9.780 10.873 1.00 96.00 86 TRP A N 1
ATOM 617 C CA . TRP A 1 86 ? -6.164 9.233 10.552 1.00 96.00 86 TRP A CA 1
ATOM 618 C C . TRP A 1 86 ? -6.383 7.904 11.258 1.00 96.00 86 TRP A C 1
ATOM 620 O O . TRP A 1 86 ? -5.488 7.061 11.278 1.00 96.00 86 TRP A O 1
ATOM 630 N N . GLN A 1 87 ? -7.589 7.686 11.767 1.00 95.69 87 GLN A N 1
ATOM 631 C CA . GLN A 1 87 ? -8.066 6.370 12.166 1.00 95.69 87 GLN A CA 1
ATOM 632 C C . GLN A 1 87 ? -8.589 5.616 10.943 1.00 95.69 87 GLN A C 1
ATOM 634 O O . GLN A 1 87 ? -9.285 6.177 10.093 1.00 95.69 87 GLN A O 1
ATOM 639 N N . VAL A 1 88 ? -8.266 4.328 10.862 1.00 96.19 88 VAL A N 1
ATOM 640 C CA . VAL A 1 88 ? -8.832 3.413 9.871 1.00 96.19 88 VAL A CA 1
ATOM 641 C C . VAL A 1 88 ? -10.134 2.850 10.432 1.00 96.19 88 VAL A C 1
ATOM 643 O O . VAL A 1 88 ? -10.119 2.030 11.349 1.00 96.19 88 VAL A O 1
ATOM 646 N N . VAL A 1 89 ? -11.262 3.284 9.875 1.00 94.94 89 VAL A N 1
ATOM 647 C CA . VAL A 1 89 ? -12.602 2.872 10.314 1.00 94.94 89 VAL A CA 1
ATOM 648 C C . VAL A 1 89 ? -13.211 1.943 9.274 1.00 94.94 89 VAL A C 1
ATOM 650 O O . VAL A 1 89 ? -13.283 2.290 8.095 1.00 94.94 89 VAL A O 1
ATOM 653 N N . THR A 1 90 ? -13.649 0.755 9.685 1.00 92.31 90 THR A N 1
ATOM 654 C CA . THR A 1 90 ? -14.305 -0.203 8.788 1.00 92.31 90 THR A CA 1
ATOM 655 C C . THR A 1 90 ? -15.663 0.322 8.321 1.00 92.31 90 THR A C 1
ATOM 657 O O . THR A 1 90 ? -16.412 0.951 9.068 1.00 92.31 90 THR A O 1
ATOM 660 N N . THR A 1 91 ? -15.985 0.079 7.053 1.00 91.31 91 THR A N 1
ATOM 661 C CA . THR A 1 91 ? -17.293 0.384 6.459 1.00 91.31 91 THR A CA 1
ATOM 662 C C . THR A 1 91 ? -17.920 -0.896 5.909 1.00 91.31 91 THR A C 1
ATOM 664 O O . THR A 1 91 ? -17.289 -1.955 5.939 1.00 91.31 91 THR A O 1
ATOM 667 N N . ALA A 1 92 ? -19.159 -0.812 5.413 1.00 87.44 92 ALA A N 1
ATOM 668 C CA . ALA A 1 92 ? -19.834 -1.953 4.791 1.00 87.44 92 ALA A CA 1
ATOM 669 C C . ALA A 1 92 ? -19.018 -2.535 3.623 1.00 87.44 92 ALA A C 1
ATOM 671 O O . ALA A 1 92 ? -18.868 -3.749 3.524 1.00 87.44 92 ALA A O 1
ATOM 672 N N . ASP A 1 93 ? -18.435 -1.660 2.799 1.00 87.38 93 ASP A N 1
ATOM 673 C CA . ASP A 1 93 ? -17.693 -2.066 1.606 1.00 87.38 93 ASP A CA 1
ATOM 674 C C . ASP A 1 93 ? -16.200 -2.280 1.886 1.00 87.38 93 ASP A C 1
ATOM 676 O O . ASP A 1 93 ? -15.595 -3.234 1.402 1.00 87.38 93 ASP A O 1
ATOM 680 N N . CYS A 1 94 ? -15.568 -1.389 2.661 1.00 94.75 94 CYS A N 1
ATOM 681 C CA . CYS A 1 94 ? -14.123 -1.440 2.876 1.00 94.75 94 CYS A CA 1
ATOM 682 C C . CYS A 1 94 ? -13.691 -0.712 4.162 1.00 94.75 94 CYS A C 1
ATOM 684 O O . CYS A 1 94 ? -14.012 -1.176 5.258 1.00 94.75 94 CYS A O 1
ATOM 686 N N . VAL A 1 95 ? -12.938 0.388 4.052 1.00 95.06 95 VAL A N 1
ATOM 687 C CA . VAL A 1 95 ? -12.598 1.290 5.162 1.00 95.06 95 VAL A CA 1
ATOM 688 C C . VAL A 1 95 ? -12.719 2.744 4.718 1.00 95.06 95 VAL A C 1
ATOM 690 O O . VAL A 1 95 ? -12.694 3.043 3.524 1.00 95.06 95 VAL A O 1
ATOM 693 N N . ARG A 1 96 ? -12.777 3.651 5.690 1.00 95.00 96 ARG A N 1
ATOM 694 C CA . ARG A 1 96 ? -12.584 5.091 5.517 1.00 95.00 96 ARG A CA 1
ATOM 695 C C . ARG A 1 96 ? -11.484 5.592 6.449 1.00 95.00 96 ARG A C 1
ATOM 697 O O . ARG A 1 96 ? -11.221 4.977 7.481 1.00 95.00 96 ARG A O 1
ATOM 704 N N . LEU A 1 97 ? -10.855 6.703 6.075 1.00 95.00 97 LEU A N 1
ATOM 705 C CA . LEU A 1 97 ? -9.877 7.391 6.914 1.00 95.00 97 LEU A CA 1
ATOM 706 C C . LEU A 1 97 ? -10.540 8.583 7.600 1.00 95.00 97 LEU A C 1
ATOM 708 O O . LEU A 1 97 ? -10.936 9.539 6.933 1.00 95.00 97 LEU A O 1
ATOM 712 N N . GLU A 1 98 ? -10.646 8.531 8.923 1.00 94.12 98 GLU A N 1
ATOM 713 C CA . GLU A 1 98 ? -11.182 9.631 9.727 1.00 94.12 98 GLU A CA 1
ATOM 714 C C . GLU A 1 98 ? -10.041 10.442 10.339 1.00 94.12 98 GLU A C 1
ATOM 716 O O . GLU A 1 98 ? -9.204 9.854 11.022 1.00 94.12 98 GLU A O 1
ATOM 721 N N . PRO A 1 99 ? -9.966 11.766 10.112 1.00 93.56 99 PRO A N 1
ATOM 722 C CA . PRO A 1 99 ? -8.943 12.598 10.732 1.00 93.56 99 PRO A CA 1
ATOM 723 C C . PRO A 1 99 ? -9.020 12.530 12.259 1.00 93.56 99 PRO A C 1
ATOM 725 O O . PRO A 1 99 ? -10.093 12.693 12.838 1.00 93.56 99 PRO A O 1
ATOM 728 N N . VAL A 1 100 ? -7.872 12.349 12.908 1.00 94.44 100 VAL A N 1
ATOM 729 C CA . VAL A 1 100 ? -7.745 12.357 14.371 1.00 94.44 100 VAL A CA 1
ATOM 730 C C . VAL A 1 100 ? -6.595 13.271 14.802 1.00 94.44 100 VAL A C 1
ATOM 732 O O . VAL A 1 100 ? -5.671 13.512 14.019 1.00 94.44 100 VAL A O 1
ATOM 735 N N . PRO A 1 101 ? -6.604 13.796 16.041 1.00 93.56 101 PRO A N 1
ATOM 736 C CA . PRO A 1 101 ? -5.473 14.554 16.562 1.00 93.56 101 PRO A CA 1
ATOM 737 C C . PRO A 1 101 ? -4.198 13.702 16.598 1.00 93.56 101 PRO A C 1
ATOM 739 O O . PRO A 1 101 ? -4.225 12.564 17.066 1.00 93.56 101 PRO A O 1
ATOM 742 N N . THR A 1 102 ? -3.056 14.265 16.193 1.00 92.88 102 THR A N 1
ATOM 743 C CA . THR A 1 102 ? -1.758 13.562 16.262 1.00 92.88 102 THR A CA 1
ATOM 744 C C . THR A 1 102 ? -1.382 13.177 17.692 1.00 92.88 102 THR A C 1
ATOM 746 O O . THR A 1 102 ? -0.759 12.141 17.895 1.00 92.88 102 THR A O 1
ATOM 749 N N . ALA A 1 103 ? -1.839 13.939 18.694 1.00 91.69 103 ALA A N 1
ATOM 750 C CA . ALA A 1 103 ? -1.667 13.630 20.115 1.00 91.69 103 ALA A CA 1
ATOM 751 C C . ALA A 1 103 ? -2.161 12.221 20.501 1.00 91.69 103 ALA A C 1
ATOM 753 O O . ALA A 1 103 ? -1.596 11.610 21.405 1.00 91.69 103 ALA A O 1
ATOM 754 N N . LEU A 1 104 ? -3.161 11.675 19.796 1.00 92.75 104 LEU A N 1
ATOM 755 C CA . LEU A 1 104 ? -3.640 10.308 20.016 1.00 92.75 104 LEU A CA 1
ATOM 756 C C . LEU A 1 104 ? -2.541 9.267 19.741 1.00 92.75 104 LEU A C 1
ATOM 758 O O . LEU A 1 104 ? -2.386 8.315 20.503 1.00 92.75 104 LEU A O 1
ATOM 762 N N . LEU A 1 105 ? -1.732 9.483 18.700 1.00 92.81 105 LEU A N 1
ATOM 763 C CA . LEU A 1 105 ? -0.647 8.583 18.282 1.00 92.81 105 LEU A CA 1
ATOM 764 C C . LEU A 1 105 ? 0.573 8.650 19.216 1.00 92.81 105 LEU A C 1
ATOM 766 O O . LEU A 1 105 ? 1.491 7.843 19.085 1.00 92.81 105 LEU A O 1
ATOM 770 N N . HIS A 1 106 ? 0.579 9.602 20.153 1.00 90.25 106 HIS A N 1
ATOM 771 C CA . HIS A 1 106 ? 1.585 9.716 21.209 1.00 90.25 106 HIS A CA 1
ATOM 772 C C . HIS A 1 106 ? 1.155 9.041 22.514 1.00 90.25 106 HIS A C 1
ATOM 774 O O . HIS A 1 106 ? 1.967 8.913 23.434 1.00 90.25 106 HIS A O 1
ATOM 780 N N 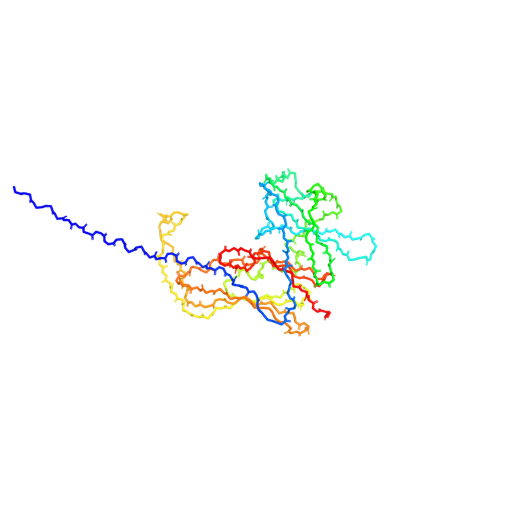. THR A 1 107 ? -0.092 8.571 22.613 1.00 89.31 107 THR A N 1
ATOM 781 C CA . THR A 1 107 ? -0.561 7.855 23.804 1.00 89.31 107 THR A CA 1
ATOM 782 C C . THR A 1 107 ? 0.123 6.486 23.935 1.00 89.31 107 THR A C 1
ATOM 784 O O . THR A 1 107 ? 0.391 5.837 22.927 1.00 89.31 107 THR A O 1
ATOM 787 N N . PRO A 1 108 ? 0.376 5.983 25.160 1.00 86.69 108 PRO A N 1
ATOM 788 C CA . PRO A 1 108 ? 1.045 4.690 25.353 1.00 86.69 108 PRO A CA 1
ATOM 789 C C . PRO A 1 108 ? 0.288 3.477 24.787 1.00 86.69 108 PRO A C 1
ATOM 791 O O . PRO A 1 108 ? 0.892 2.428 24.564 1.00 86.69 108 PRO A O 1
ATOM 794 N N . ALA A 1 109 ? -1.028 3.605 24.591 1.00 88.00 109 ALA A N 1
ATOM 795 C CA . ALA A 1 109 ? -1.872 2.553 24.028 1.00 88.00 109 ALA A CA 1
ATOM 796 C C . ALA A 1 109 ? -1.641 2.363 22.519 1.00 88.00 109 ALA A C 1
ATOM 798 O O . ALA A 1 109 ? -1.782 1.252 22.007 1.00 88.00 109 ALA A O 1
ATOM 799 N N . VAL A 1 110 ? -1.239 3.426 21.814 1.00 91.38 110 VAL A N 1
ATOM 800 C CA . VAL A 1 110 ? -1.012 3.418 20.369 1.00 91.38 110 VAL A CA 1
ATOM 801 C C . VAL A 1 110 ? 0.472 3.202 20.089 1.00 91.38 110 VAL A C 1
ATOM 803 O O . VAL A 1 110 ? 1.325 4.000 20.467 1.00 91.38 110 VAL A O 1
ATOM 806 N N . GLN A 1 111 ? 0.803 2.122 19.386 1.00 89.75 111 GLN A N 1
ATOM 807 C CA . GLN A 1 111 ? 2.184 1.780 19.056 1.00 89.75 111 GLN A CA 1
ATOM 808 C C . GLN A 1 111 ? 2.427 1.867 17.554 1.00 89.75 111 GLN A C 1
ATOM 810 O O . GLN A 1 111 ? 1.654 1.351 16.747 1.00 89.75 111 GLN A O 1
ATOM 815 N N . ALA A 1 112 ? 3.549 2.471 17.163 1.00 89.81 112 ALA A N 1
ATOM 816 C CA . ALA A 1 112 ? 4.019 2.401 15.786 1.00 89.81 112 ALA A CA 1
ATOM 817 C C . ALA A 1 112 ? 4.306 0.939 15.405 1.00 89.81 112 ALA A C 1
ATOM 819 O O . ALA A 1 112 ? 5.030 0.223 16.108 1.00 89.81 112 ALA A O 1
ATOM 820 N N . VAL A 1 113 ? 3.771 0.497 14.268 1.00 88.69 113 VAL A N 1
ATOM 821 C CA . VAL A 1 113 ? 4.038 -0.834 13.727 1.00 88.69 113 VAL A CA 1
ATOM 822 C C . VAL A 1 113 ? 5.454 -0.844 13.167 1.00 88.69 113 VAL A C 1
ATOM 824 O O . VAL A 1 113 ? 5.741 -0.315 12.095 1.00 88.69 113 VAL A O 1
ATOM 827 N N . LEU A 1 114 ? 6.363 -1.449 13.928 1.00 83.88 114 LEU A N 1
ATOM 828 C CA . LEU A 1 114 ? 7.759 -1.582 13.535 1.00 83.88 114 LEU A CA 1
ATOM 829 C C . LEU A 1 114 ? 7.898 -2.482 12.306 1.00 83.88 114 LEU A C 1
ATOM 831 O O . LEU A 1 114 ? 7.159 -3.450 12.155 1.00 83.88 114 LEU A O 1
ATOM 835 N N . VAL A 1 115 ? 8.921 -2.228 11.490 1.00 80.62 115 VAL A N 1
ATOM 836 C CA . VAL A 1 115 ? 9.257 -3.019 10.291 1.00 80.62 115 VAL A CA 1
ATOM 837 C C . VAL A 1 115 ? 9.267 -4.532 10.561 1.00 80.62 115 VAL A C 1
ATOM 839 O O . VAL A 1 115 ? 8.743 -5.316 9.772 1.00 80.62 115 VAL A O 1
ATOM 842 N N . GLN A 1 116 ? 9.809 -4.958 11.704 1.00 82.25 116 GLN A N 1
ATOM 843 C CA . GLN A 1 116 ? 9.887 -6.373 12.085 1.00 82.25 116 GLN A CA 1
ATOM 844 C C . GLN A 1 116 ? 8.512 -6.993 12.375 1.00 82.25 116 GLN A C 1
ATOM 846 O O . GLN A 1 116 ? 8.343 -8.199 12.222 1.00 82.25 116 GLN A O 1
ATOM 851 N N . LYS A 1 117 ? 7.542 -6.174 12.792 1.00 85.31 117 LYS A N 1
ATOM 852 C CA . LYS A 1 117 ? 6.167 -6.574 13.115 1.00 85.31 117 LYS A CA 1
ATOM 853 C C . LYS A 1 117 ? 5.172 -6.240 12.001 1.00 85.31 117 LYS A C 1
ATOM 855 O O . LYS A 1 117 ? 4.007 -6.601 12.117 1.00 85.31 117 LYS A O 1
ATOM 860 N N . ASN A 1 118 ? 5.608 -5.560 10.938 1.00 88.00 118 ASN A N 1
ATOM 861 C CA . ASN A 1 118 ? 4.745 -5.219 9.816 1.00 88.00 118 ASN A CA 1
ATOM 862 C C . ASN A 1 118 ? 4.245 -6.515 9.150 1.00 88.00 118 ASN A C 1
ATOM 864 O O . ASN A 1 118 ? 5.085 -7.342 8.771 1.00 88.00 118 ASN A O 1
ATOM 868 N N . PRO A 1 119 ? 2.917 -6.715 9.014 1.00 91.69 119 PRO A N 1
ATOM 869 C CA . PRO A 1 119 ? 2.358 -7.898 8.366 1.00 91.69 119 PRO A CA 1
ATOM 870 C C . PRO A 1 119 ? 2.867 -8.117 6.944 1.00 91.69 119 PRO A C 1
ATOM 872 O O . PRO A 1 119 ? 3.001 -9.259 6.501 1.00 91.69 119 PRO A O 1
ATOM 875 N N . LEU A 1 120 ? 3.171 -7.024 6.243 1.00 92.19 120 LEU A N 1
ATOM 876 C CA . LEU A 1 120 ? 3.823 -7.055 4.949 1.00 92.19 120 LEU A CA 1
ATOM 877 C C . LEU A 1 120 ? 5.319 -6.733 5.128 1.00 92.19 120 LEU A C 1
ATOM 879 O O . LEU A 1 120 ? 5.648 -5.622 5.554 1.00 92.19 120 LEU A O 1
ATOM 883 N N . PRO A 1 121 ? 6.229 -7.682 4.844 1.00 90.25 121 PRO A N 1
ATOM 884 C CA . PRO A 1 121 ? 7.666 -7.433 4.903 1.00 90.25 121 PRO A CA 1
ATOM 885 C C . PRO A 1 121 ? 8.107 -6.267 4.004 1.00 90.25 121 PRO A C 1
ATOM 887 O O . PRO A 1 121 ? 7.494 -6.005 2.972 1.00 90.25 121 PRO A O 1
ATOM 890 N N . MET A 1 122 ? 9.178 -5.564 4.379 1.00 86.06 122 MET A N 1
ATOM 891 C CA . MET A 1 122 ? 9.626 -4.361 3.656 1.00 86.06 122 MET A CA 1
ATOM 892 C C . MET A 1 122 ? 10.164 -4.662 2.256 1.00 86.06 122 MET A C 1
ATOM 894 O O . MET A 1 122 ? 10.121 -3.795 1.396 1.00 86.06 122 MET A O 1
ATOM 898 N N . GLU A 1 123 ? 10.643 -5.880 2.012 1.00 87.75 123 GLU A N 1
ATOM 899 C CA . GLU A 1 123 ? 11.079 -6.345 0.696 1.00 87.75 123 GLU A CA 1
ATOM 900 C C . GLU A 1 123 ? 9.921 -6.491 -0.308 1.00 87.75 123 GLU A C 1
ATOM 902 O O . GLU A 1 123 ? 10.141 -6.596 -1.519 1.00 87.75 123 GLU A O 1
ATOM 907 N N . CYS A 1 124 ? 8.674 -6.482 0.170 1.00 91.19 124 CYS A N 1
ATOM 908 C CA . CYS A 1 124 ? 7.501 -6.589 -0.677 1.00 91.19 124 CYS A CA 1
ATOM 909 C C . CYS A 1 124 ? 7.350 -5.390 -1.603 1.00 91.19 124 CYS A C 1
ATOM 911 O O . CYS A 1 124 ? 7.071 -4.278 -1.166 1.00 91.19 124 CYS A O 1
ATOM 913 N N . ALA A 1 125 ? 7.474 -5.656 -2.905 1.00 89.44 125 ALA A N 1
ATOM 914 C CA . ALA A 1 125 ? 7.451 -4.641 -3.954 1.00 89.44 125 ALA A CA 1
ATOM 915 C C . ALA A 1 125 ? 8.577 -3.589 -3.829 1.00 89.44 125 ALA A C 1
ATOM 917 O O . ALA A 1 125 ? 8.445 -2.468 -4.326 1.00 89.44 125 ALA A O 1
ATOM 918 N N . ALA A 1 126 ? 9.687 -3.968 -3.184 1.00 87.56 126 ALA A N 1
ATOM 919 C CA . ALA A 1 126 ? 10.903 -3.165 -3.075 1.00 87.56 126 ALA A CA 1
ATOM 920 C C . ALA A 1 126 ? 11.741 -3.188 -4.352 1.00 87.56 126 ALA A C 1
ATOM 922 O O . ALA A 1 126 ? 12.285 -2.176 -4.790 1.00 87.56 126 ALA A O 1
ATOM 923 N N . ALA A 1 127 ? 11.855 -4.376 -4.943 1.00 87.00 127 ALA A N 1
ATOM 924 C CA . ALA A 1 127 ? 12.684 -4.621 -6.107 1.00 87.00 127 ALA A CA 1
ATOM 925 C C . ALA A 1 127 ? 11.934 -4.335 -7.414 1.00 87.00 127 ALA A C 1
ATOM 927 O O . ALA A 1 127 ? 10.705 -4.478 -7.504 1.00 87.00 127 ALA A O 1
ATOM 928 N N . PHE A 1 128 ? 12.698 -3.984 -8.456 1.00 88.88 128 PHE A N 1
ATOM 929 C CA . PHE A 1 128 ? 12.178 -3.805 -9.814 1.00 88.88 128 PHE A CA 1
ATOM 930 C C . PHE A 1 128 ? 11.389 -5.043 -10.273 1.00 88.88 128 PHE A C 1
ATOM 932 O O . PHE A 1 128 ? 10.242 -4.931 -10.704 1.00 88.88 128 PHE A O 1
ATOM 939 N N . GLU A 1 129 ? 11.958 -6.223 -10.047 1.00 91.50 129 GLU A N 1
ATOM 940 C CA . GLU A 1 129 ? 11.318 -7.525 -10.221 1.00 91.50 129 GLU A CA 1
ATOM 941 C C . GLU A 1 129 ? 11.523 -8.359 -8.957 1.00 91.50 129 GLU A C 1
ATOM 943 O O . GLU A 1 129 ? 12.589 -8.310 -8.342 1.00 91.50 129 GLU A O 1
ATOM 948 N N . GLY A 1 130 ? 10.514 -9.125 -8.563 1.00 92.50 130 GLY A N 1
ATOM 949 C CA . GLY A 1 130 ? 10.586 -9.968 -7.380 1.00 92.50 130 GLY A CA 1
ATOM 950 C C . GLY A 1 130 ? 9.223 -10.432 -6.899 1.00 92.50 130 GLY A C 1
ATOM 951 O O . GLY A 1 130 ? 8.177 -10.022 -7.397 1.00 92.50 130 GLY A O 1
ATOM 952 N N . SER A 1 131 ? 9.232 -11.301 -5.896 1.00 95.06 131 SER A N 1
ATOM 953 C CA . SER A 1 131 ? 8.020 -11.746 -5.224 1.00 95.06 131 SER A CA 1
ATOM 954 C C . SER A 1 131 ? 8.276 -11.863 -3.733 1.00 95.06 131 SER A C 1
ATOM 956 O O . SER A 1 131 ? 9.330 -12.329 -3.314 1.00 95.06 131 SER A O 1
ATOM 958 N N . CYS A 1 132 ? 7.280 -11.499 -2.940 1.00 95.19 132 CYS A N 1
ATOM 959 C CA . CYS A 1 132 ? 7.268 -11.716 -1.502 1.00 95.19 132 CYS A CA 1
ATOM 960 C C . CYS A 1 132 ? 5.926 -12.331 -1.081 1.00 95.19 132 CYS A C 1
ATOM 962 O O . CYS A 1 132 ? 4.958 -12.328 -1.846 1.00 95.19 132 CYS A O 1
ATOM 964 N N . THR A 1 133 ? 5.855 -12.819 0.154 1.00 97.06 133 THR A N 1
ATOM 965 C CA . THR A 1 133 ? 4.598 -13.226 0.793 1.00 97.06 133 THR A CA 1
ATOM 966 C C . THR A 1 133 ? 4.480 -12.508 2.138 1.00 97.06 133 THR A C 1
ATOM 968 O O . THR A 1 133 ? 5.493 -12.270 2.796 1.00 97.06 133 THR A O 1
ATOM 971 N N . SER A 1 134 ? 3.265 -12.130 2.536 1.00 96.50 134 SER A N 1
ATOM 972 C CA . SER A 1 134 ? 2.982 -11.581 3.863 1.00 96.50 134 SER A CA 1
ATOM 973 C C . SER A 1 134 ? 3.367 -12.569 4.965 1.00 96.50 134 SER A C 1
ATOM 975 O O . SER A 1 134 ? 3.440 -13.781 4.748 1.00 96.50 134 SER A O 1
ATOM 977 N N . ARG A 1 135 ? 3.601 -12.057 6.177 1.00 94.94 135 ARG A N 1
ATOM 978 C CA . ARG A 1 135 ? 4.052 -12.873 7.319 1.00 94.94 135 ARG A CA 1
ATOM 979 C C . ARG A 1 135 ? 3.050 -13.950 7.734 1.00 94.94 135 ARG A C 1
ATOM 981 O O . ARG A 1 135 ? 3.460 -14.984 8.244 1.00 94.94 135 ARG A O 1
ATOM 988 N N . ASP A 1 136 ? 1.762 -13.710 7.512 1.00 95.00 136 ASP A N 1
ATOM 989 C CA . ASP A 1 136 ? 0.676 -14.665 7.761 1.00 95.00 136 ASP A CA 1
ATOM 990 C C . ASP A 1 136 ? 0.444 -15.645 6.595 1.00 95.00 136 ASP A C 1
ATOM 992 O O . ASP A 1 136 ? -0.441 -16.494 6.671 1.00 95.00 136 ASP A O 1
ATOM 996 N N . GLY A 1 137 ? 1.206 -15.529 5.501 1.00 96.06 137 GLY A N 1
ATOM 997 C CA . GLY A 1 137 ? 1.099 -16.412 4.344 1.00 96.06 137 GLY A CA 1
ATOM 998 C C . GLY A 1 137 ? -0.142 -16.199 3.472 1.00 96.06 137 GLY A C 1
ATOM 999 O O . GLY A 1 137 ? -0.378 -17.013 2.581 1.00 96.06 137 GLY A O 1
ATOM 1000 N N . LYS A 1 138 ? -0.949 -15.151 3.701 1.00 97.06 138 LYS A N 1
ATOM 1001 C CA . LYS A 1 138 ? -2.235 -14.955 3.002 1.00 97.06 138 LYS A CA 1
ATOM 1002 C C . LYS A 1 138 ? -2.163 -14.058 1.770 1.00 97.06 138 LYS A C 1
ATOM 1004 O O . LYS A 1 138 ? -3.012 -14.173 0.888 1.00 97.06 138 LYS A O 1
ATOM 1009 N N . LEU A 1 139 ? -1.160 -13.191 1.670 1.00 97.50 139 LEU A N 1
ATOM 1010 C CA . LEU A 1 139 ? -1.005 -12.247 0.568 1.00 97.50 139 LEU A CA 1
ATOM 1011 C C . LEU A 1 139 ? 0.331 -12.465 -0.137 1.00 97.50 139 LEU A C 1
ATOM 1013 O O . LEU A 1 139 ? 1.377 -12.518 0.506 1.00 97.50 139 LEU A O 1
ATOM 1017 N N . ARG A 1 140 ? 0.322 -12.535 -1.465 1.00 97.69 140 ARG A N 1
ATOM 1018 C CA . ARG A 1 140 ? 1.534 -12.524 -2.288 1.00 97.69 140 ARG A CA 1
ATOM 1019 C C . ARG A 1 140 ? 1.593 -11.244 -3.096 1.00 97.69 140 ARG A C 1
ATOM 1021 O O . ARG A 1 140 ? 0.612 -10.872 -3.732 1.00 97.69 140 ARG A O 1
ATOM 1028 N N . ILE A 1 141 ? 2.754 -10.598 -3.089 1.00 96.69 141 ILE A N 1
ATOM 1029 C CA . ILE A 1 141 ? 3.008 -9.421 -3.918 1.00 96.69 141 ILE A CA 1
ATOM 1030 C C . ILE A 1 141 ? 4.139 -9.737 -4.879 1.00 96.69 141 ILE A C 1
ATOM 1032 O O . ILE A 1 141 ? 5.193 -10.220 -4.463 1.00 96.69 141 ILE A O 1
ATOM 1036 N N . THR A 1 142 ? 3.916 -9.457 -6.157 1.00 96.12 142 THR A N 1
ATOM 1037 C CA . THR A 1 142 ? 4.861 -9.756 -7.230 1.00 96.12 142 THR A CA 1
ATOM 1038 C C . THR A 1 142 ? 5.045 -8.537 -8.117 1.00 96.12 142 THR A C 1
ATOM 1040 O O . THR A 1 142 ? 4.070 -7.948 -8.578 1.00 96.12 142 THR A O 1
ATOM 1043 N N . THR A 1 143 ? 6.294 -8.180 -8.387 1.00 94.00 143 THR A N 1
ATOM 1044 C CA . THR A 1 143 ? 6.683 -7.246 -9.440 1.00 94.00 143 THR A CA 1
ATOM 1045 C C . THR A 1 143 ? 7.355 -8.028 -10.566 1.00 94.00 143 THR A C 1
ATOM 1047 O O . THR A 1 143 ? 8.254 -8.832 -10.327 1.00 94.00 143 THR A O 1
ATOM 1050 N N . ALA A 1 144 ? 6.907 -7.824 -11.800 1.00 94.81 144 ALA A N 1
ATOM 1051 C CA . ALA A 1 144 ? 7.456 -8.484 -12.984 1.00 94.81 144 ALA A CA 1
ATOM 1052 C C . ALA A 1 144 ? 7.621 -7.473 -14.117 1.00 94.81 144 ALA A C 1
ATOM 1054 O O . ALA A 1 144 ? 6.835 -6.529 -14.203 1.00 94.81 144 ALA A O 1
ATOM 1055 N N . PHE A 1 145 ? 8.605 -7.665 -14.992 1.00 94.75 145 PHE A N 1
ATOM 1056 C CA . PHE A 1 145 ? 8.821 -6.794 -16.140 1.00 94.75 145 PHE A CA 1
ATOM 1057 C C . PHE A 1 145 ? 8.901 -7.594 -17.438 1.00 94.75 145 PHE A C 1
ATOM 1059 O O . PHE A 1 145 ? 9.656 -8.557 -17.554 1.00 94.75 145 PHE A O 1
ATOM 1066 N N . ASP A 1 146 ? 8.142 -7.139 -18.429 1.00 96.44 146 ASP A N 1
ATOM 1067 C CA . ASP A 1 146 ? 8.206 -7.623 -19.800 1.00 96.44 146 ASP A CA 1
ATOM 1068 C C . ASP A 1 146 ? 8.688 -6.494 -20.715 1.00 96.44 146 ASP A C 1
ATOM 1070 O O . ASP A 1 146 ? 8.076 -5.425 -20.792 1.00 96.44 146 ASP A O 1
ATOM 1074 N N . GLY A 1 147 ? 9.817 -6.710 -21.390 1.00 95.19 147 GLY A N 1
ATOM 1075 C CA . GLY A 1 147 ? 10.407 -5.721 -22.280 1.00 95.19 147 GLY A CA 1
ATOM 1076 C C . GLY A 1 147 ? 11.922 -5.806 -22.406 1.00 95.19 147 GLY A C 1
ATOM 1077 O O . GLY A 1 147 ? 12.565 -6.818 -22.120 1.00 95.19 147 GLY A O 1
ATOM 1078 N N . ARG A 1 148 ? 12.512 -4.705 -22.874 1.00 95.25 148 ARG A N 1
ATOM 1079 C CA . ARG A 1 148 ? 13.943 -4.592 -23.174 1.00 95.25 148 ARG A CA 1
ATOM 1080 C C . ARG A 1 148 ? 14.670 -3.807 -22.090 1.00 95.25 148 ARG A C 1
ATOM 1082 O O . ARG A 1 148 ? 14.143 -2.835 -21.551 1.00 95.25 148 ARG A O 1
ATOM 1089 N N . ARG A 1 149 ? 15.910 -4.223 -21.827 1.00 94.25 149 ARG A N 1
ATOM 1090 C CA . ARG A 1 149 ? 16.847 -3.586 -20.897 1.00 94.25 149 ARG A CA 1
ATOM 1091 C C . ARG A 1 149 ? 18.027 -3.036 -21.694 1.00 94.25 149 ARG A C 1
ATOM 1093 O O . ARG A 1 149 ? 18.548 -3.727 -22.567 1.00 94.25 149 ARG A O 1
ATOM 1100 N N . ARG A 1 150 ? 18.451 -1.810 -21.402 1.00 93.56 150 ARG A N 1
ATOM 1101 C CA . ARG A 1 150 ? 19.622 -1.169 -22.010 1.00 93.56 150 ARG A CA 1
ATOM 1102 C C . ARG A 1 150 ? 20.535 -0.651 -20.911 1.00 93.56 150 ARG A C 1
ATOM 1104 O O . ARG A 1 150 ? 20.161 0.271 -20.194 1.00 93.56 150 ARG A O 1
ATOM 1111 N N . ALA A 1 151 ? 21.731 -1.216 -20.808 1.00 92.00 151 ALA A N 1
ATOM 1112 C CA . ALA A 1 151 ? 22.778 -0.652 -19.968 1.00 92.00 151 ALA A CA 1
ATOM 1113 C C . ALA A 1 151 ? 23.320 0.635 -20.606 1.00 92.00 151 ALA A C 1
ATOM 1115 O O . ALA A 1 151 ? 23.514 0.706 -21.823 1.00 92.00 151 ALA A O 1
ATOM 1116 N N . ALA A 1 152 ? 23.551 1.658 -19.794 1.00 88.44 152 ALA A N 1
ATOM 1117 C CA . ALA A 1 152 ? 24.169 2.904 -20.216 1.00 88.44 152 ALA A CA 1
ATOM 1118 C C . ALA A 1 152 ? 24.976 3.507 -19.067 1.00 88.44 152 ALA A C 1
ATOM 1120 O O . ALA A 1 152 ? 24.653 3.301 -17.900 1.00 88.44 152 ALA A O 1
ATOM 1121 N N . ARG A 1 153 ? 25.991 4.302 -19.406 1.00 88.19 153 ARG A N 1
ATOM 1122 C CA . ARG A 1 153 ? 26.670 5.168 -18.444 1.00 88.19 153 ARG A CA 1
ATOM 1123 C C . ARG A 1 153 ? 26.006 6.529 -18.431 1.00 88.19 153 ARG A C 1
ATOM 1125 O O . ARG A 1 153 ? 25.838 7.138 -19.486 1.00 88.19 153 ARG A O 1
ATOM 1132 N N . VAL A 1 154 ? 25.629 6.989 -17.248 1.00 84.44 154 VAL A N 1
ATOM 1133 C CA . VAL A 1 154 ? 25.036 8.314 -17.030 1.00 84.44 154 VAL A CA 1
ATOM 1134 C C . VAL A 1 154 ? 25.850 9.080 -16.007 1.00 84.44 154 VAL A C 1
ATOM 1136 O O . VAL A 1 154 ? 26.607 8.477 -15.251 1.00 84.44 154 VAL A O 1
ATOM 1139 N N . GLY A 1 155 ? 25.703 10.402 -15.987 1.00 83.75 155 GLY A N 1
ATOM 1140 C CA . GLY A 1 155 ? 26.308 11.241 -14.960 1.00 83.75 155 GLY A CA 1
ATOM 1141 C C . GLY A 1 155 ? 25.923 10.779 -13.551 1.00 83.75 155 GLY A C 1
ATOM 1142 O O . GLY A 1 155 ? 24.749 10.524 -13.286 1.00 83.75 155 GLY A O 1
ATOM 1143 N N . GLY A 1 156 ? 26.909 10.642 -12.668 1.00 77.50 156 GLY A N 1
ATOM 1144 C CA . GLY A 1 156 ? 26.737 10.304 -11.256 1.00 77.50 156 GLY A CA 1
ATOM 1145 C C . GLY A 1 156 ? 26.528 11.537 -10.373 1.00 77.50 156 GLY A C 1
ATOM 1146 O O . GLY A 1 156 ? 26.811 12.664 -10.779 1.00 77.50 156 GLY A O 1
ATOM 1147 N N . GLY A 1 157 ? 26.053 11.327 -9.146 1.00 72.94 157 GLY A N 1
ATOM 1148 C CA . GLY A 1 157 ? 25.735 12.404 -8.201 1.00 72.94 157 GLY A CA 1
ATOM 1149 C C . GLY A 1 157 ? 24.347 13.012 -8.426 1.00 72.94 157 GLY A C 1
ATOM 1150 O O . GLY A 1 157 ? 23.691 12.752 -9.434 1.00 72.94 157 GLY A O 1
ATOM 1151 N N . PHE A 1 158 ? 23.887 13.833 -7.478 1.00 69.19 158 PHE A N 1
ATOM 1152 C CA . PHE A 1 158 ? 22.532 14.410 -7.498 1.00 69.19 158 PHE A CA 1
ATOM 1153 C C . PHE A 1 158 ? 22.257 15.249 -8.760 1.00 69.19 158 PHE A C 1
ATOM 1155 O O . PHE A 1 158 ? 21.139 15.255 -9.271 1.00 69.19 158 PHE A O 1
ATOM 1162 N N . PHE A 1 159 ? 23.293 15.905 -9.294 1.00 76.38 159 PHE A N 1
ATOM 1163 C CA . PHE A 1 159 ? 23.229 16.714 -10.518 1.00 76.38 159 PHE A CA 1
ATOM 1164 C C . PHE A 1 159 ? 23.860 16.042 -11.750 1.00 76.38 159 PHE A C 1
ATOM 1166 O O . PHE A 1 159 ? 23.921 16.656 -12.812 1.00 76.38 159 PHE A O 1
ATOM 1173 N N . GLY A 1 160 ? 24.347 14.802 -11.638 1.00 76.06 160 GLY A N 1
ATOM 1174 C CA . GLY A 1 160 ? 24.974 14.092 -12.758 1.00 76.06 160 GLY A CA 1
ATOM 1175 C C . GLY A 1 160 ? 26.400 14.547 -13.116 1.00 76.06 160 GLY A C 1
ATOM 1176 O O . GLY A 1 160 ? 26.870 14.252 -14.213 1.00 76.06 160 GLY A O 1
ATOM 1177 N N . THR A 1 161 ? 27.091 15.279 -12.239 1.00 77.06 161 THR A N 1
ATOM 1178 C CA . THR A 1 161 ? 28.428 15.851 -12.499 1.00 77.06 161 THR A CA 1
ATOM 1179 C C . THR A 1 161 ? 29.580 15.108 -11.817 1.00 77.06 161 THR A C 1
ATOM 1181 O O . THR A 1 161 ? 30.741 15.407 -12.080 1.00 77.06 161 THR A O 1
ATOM 1184 N N . GLU A 1 162 ? 29.298 14.138 -10.947 1.00 85.19 162 GLU A N 1
ATOM 1185 C CA . GLU A 1 162 ? 30.286 13.467 -10.084 1.00 85.19 162 GLU A CA 1
ATOM 1186 C C . GLU A 1 162 ? 30.828 12.172 -10.719 1.00 85.19 162 GLU A C 1
ATOM 1188 O O . GLU A 1 162 ? 30.939 11.129 -10.078 1.00 85.19 162 GLU A O 1
ATOM 1193 N N . GLY A 1 163 ? 31.149 12.220 -12.015 1.00 85.25 163 GLY A N 1
ATOM 1194 C CA . GLY A 1 163 ? 31.623 11.065 -12.788 1.00 85.25 163 GLY A CA 1
ATOM 1195 C C . GLY A 1 163 ? 30.499 10.320 -13.508 1.00 85.25 163 GLY A C 1
ATOM 1196 O O . GLY A 1 163 ? 29.450 10.894 -13.785 1.00 85.25 163 GLY A O 1
ATOM 1197 N N . THR A 1 164 ? 30.719 9.049 -13.857 1.00 85.88 164 THR A N 1
ATOM 1198 C CA . THR A 1 164 ? 29.711 8.220 -14.538 1.00 85.88 164 THR A CA 1
ATOM 1199 C C . THR A 1 164 ? 29.350 6.989 -13.724 1.00 85.88 164 THR A C 1
ATOM 1201 O O . THR A 1 164 ? 30.246 6.302 -13.237 1.00 85.88 164 THR A O 1
ATOM 1204 N N . ILE A 1 165 ? 28.062 6.665 -13.658 1.00 85.62 165 ILE A N 1
ATOM 1205 C CA . ILE A 1 165 ? 27.539 5.430 -13.069 1.00 85.62 165 ILE A CA 1
ATOM 1206 C C . ILE A 1 165 ? 26.924 4.546 -14.153 1.00 85.62 165 ILE A C 1
ATOM 1208 O O . ILE A 1 165 ? 26.306 5.044 -15.099 1.00 85.62 165 ILE A O 1
ATOM 1212 N N . ASP A 1 166 ? 27.082 3.233 -14.008 1.00 87.88 166 ASP A N 1
ATOM 1213 C CA . ASP A 1 166 ? 26.355 2.272 -14.831 1.00 87.88 166 ASP A CA 1
ATOM 1214 C C . ASP A 1 166 ? 24.893 2.234 -14.360 1.00 87.88 166 ASP A C 1
ATOM 1216 O O . ASP A 1 166 ? 24.595 2.045 -13.180 1.00 87.88 166 ASP A O 1
ATOM 1220 N N . THR A 1 167 ? 23.965 2.437 -15.289 1.00 87.69 167 THR A N 1
ATOM 1221 C CA . THR A 1 167 ? 22.525 2.383 -15.039 1.00 87.69 167 THR A CA 1
ATOM 1222 C C . THR A 1 167 ? 21.835 1.515 -16.084 1.00 87.69 167 THR A C 1
ATOM 1224 O O . THR A 1 167 ? 22.348 1.305 -17.187 1.00 87.69 167 THR A O 1
ATOM 1227 N N . THR A 1 168 ? 20.654 1.006 -15.744 1.00 89.94 168 THR A N 1
ATOM 1228 C CA . THR A 1 168 ? 19.822 0.225 -16.662 1.00 89.94 168 THR A CA 1
ATOM 1229 C C . THR A 1 168 ? 18.553 0.996 -16.978 1.00 89.94 168 THR A C 1
ATOM 1231 O O . THR A 1 168 ? 17.824 1.408 -16.080 1.00 89.94 168 THR A O 1
ATOM 1234 N N . PHE A 1 169 ? 18.285 1.157 -18.269 1.00 90.88 169 PHE A N 1
ATOM 1235 C CA . PHE A 1 169 ? 17.051 1.724 -18.786 1.00 90.88 169 PHE A CA 1
ATOM 1236 C C . PHE A 1 169 ? 16.120 0.627 -19.295 1.00 90.88 169 PHE A C 1
ATOM 1238 O O . PHE A 1 169 ? 16.557 -0.329 -19.941 1.00 90.88 169 PHE A O 1
ATOM 1245 N N . TYR A 1 170 ? 14.831 0.801 -19.039 1.00 91.62 170 TYR A N 1
ATOM 1246 C CA . TYR A 1 170 ? 13.774 -0.156 -19.325 1.00 91.62 170 TYR A CA 1
ATOM 1247 C C . TYR A 1 170 ? 12.780 0.429 -20.329 1.00 91.62 170 TYR A C 1
ATOM 1249 O O . TYR A 1 170 ? 12.312 1.560 -20.172 1.00 91.62 170 TYR A O 1
ATOM 1257 N N . THR A 1 171 ? 12.437 -0.368 -21.342 1.00 94.00 171 THR A N 1
ATOM 1258 C CA . THR A 1 171 ? 11.344 -0.088 -22.281 1.00 94.00 171 THR A CA 1
ATOM 1259 C C . THR A 1 171 ? 10.434 -1.308 -22.349 1.00 94.00 171 THR A C 1
ATOM 1261 O O . THR A 1 171 ? 10.871 -2.367 -22.805 1.00 94.00 171 THR A O 1
ATOM 1264 N N . GLY A 1 172 ? 9.193 -1.177 -21.884 1.00 94.25 172 GLY A N 1
ATOM 1265 C CA . GLY A 1 172 ? 8.270 -2.300 -21.718 1.00 94.25 172 GLY A CA 1
ATOM 1266 C C . GLY A 1 172 ? 7.168 -2.026 -20.699 1.00 94.25 172 GLY A C 1
ATOM 1267 O O . GLY A 1 172 ? 6.812 -0.873 -20.453 1.00 94.25 172 GLY A O 1
ATOM 1268 N N . VAL A 1 173 ? 6.639 -3.087 -20.093 1.00 94.00 173 VAL A N 1
ATOM 1269 C CA . VAL A 1 173 ? 5.585 -3.025 -19.075 1.00 94.00 173 VAL A CA 1
ATOM 1270 C C . VAL A 1 173 ? 6.073 -3.683 -17.794 1.00 94.00 173 VAL A C 1
ATOM 1272 O O . VAL A 1 173 ? 6.445 -4.856 -17.786 1.00 94.00 173 VAL A O 1
ATOM 1275 N N . ARG A 1 174 ? 6.032 -2.937 -16.690 1.00 93.50 174 ARG A N 1
ATOM 1276 C CA . ARG A 1 174 ? 6.197 -3.484 -15.345 1.00 93.50 174 ARG A CA 1
ATOM 1277 C C . ARG A 1 174 ? 4.817 -3.722 -14.744 1.00 93.50 174 ARG A C 1
ATOM 1279 O O . ARG A 1 174 ? 3.948 -2.863 -14.814 1.00 93.50 174 ARG A O 1
ATOM 1286 N N . THR A 1 175 ? 4.604 -4.892 -14.160 1.00 94.75 175 THR A N 1
ATOM 1287 C CA . THR A 1 175 ? 3.341 -5.278 -13.527 1.00 94.75 175 THR A CA 1
ATOM 1288 C C . THR A 1 175 ? 3.556 -5.470 -12.036 1.00 94.75 175 THR A C 1
ATOM 1290 O O . THR A 1 175 ? 4.438 -6.228 -11.639 1.00 94.75 175 THR A O 1
ATOM 1293 N N . LEU A 1 176 ? 2.722 -4.827 -11.223 1.00 95.38 176 LEU A N 1
ATOM 1294 C CA . LEU A 1 176 ? 2.568 -5.097 -9.798 1.00 95.38 176 LEU A CA 1
ATOM 1295 C C . LEU A 1 176 ? 1.308 -5.942 -9.613 1.00 95.38 176 LEU A C 1
ATOM 1297 O O . LEU A 1 176 ? 0.218 -5.511 -9.976 1.00 95.38 176 LEU A O 1
ATOM 1301 N N . SER A 1 177 ? 1.454 -7.143 -9.066 1.00 96.88 177 SER A N 1
ATOM 1302 C CA . SER A 1 177 ? 0.353 -8.056 -8.761 1.00 96.88 177 SER A CA 1
ATOM 1303 C C . SER A 1 177 ? 0.235 -8.274 -7.262 1.00 96.88 177 SER A C 1
ATOM 1305 O O . SER A 1 177 ? 1.244 -8.420 -6.574 1.00 96.88 177 SER A O 1
ATOM 1307 N N . ILE A 1 178 ? -0.999 -8.334 -6.776 1.00 97.62 178 ILE A N 1
ATOM 1308 C CA . ILE A 1 178 ? -1.346 -8.626 -5.391 1.00 97.62 178 ILE A CA 1
ATOM 1309 C C . ILE A 1 178 ? -2.358 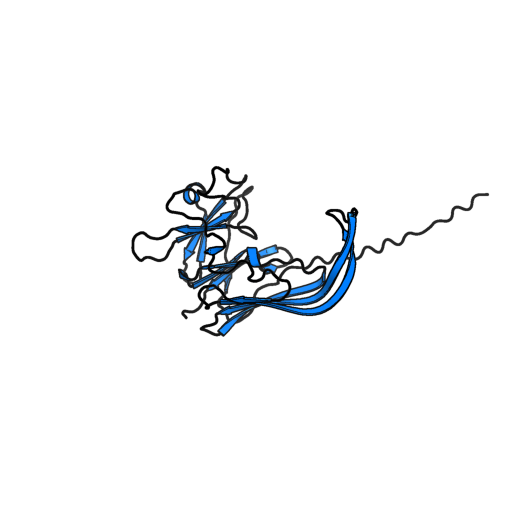-9.768 -5.412 1.00 97.62 178 ILE A C 1
ATOM 1311 O O . ILE A 1 178 ? -3.468 -9.602 -5.909 1.00 97.62 178 ILE A O 1
ATOM 1315 N N . GLU A 1 179 ? -1.965 -10.935 -4.918 1.00 97.94 179 GLU A N 1
ATOM 1316 C CA . GLU A 1 179 ? -2.782 -12.149 -4.886 1.00 97.94 179 GLU A CA 1
ATOM 1317 C C . GLU A 1 179 ? -3.177 -12.461 -3.442 1.00 97.94 179 GLU A C 1
ATOM 1319 O O . GLU A 1 179 ? -2.317 -12.565 -2.564 1.00 97.94 179 GLU A O 1
ATOM 1324 N N . HIS A 1 180 ? -4.472 -12.659 -3.200 1.00 97.88 180 HIS A N 1
ATOM 1325 C CA . HIS A 1 180 ? -4.947 -13.281 -1.970 1.00 97.88 180 HIS A CA 1
ATOM 1326 C C . HIS A 1 180 ? -4.870 -14.800 -2.136 1.00 97.88 180 HIS A C 1
ATOM 1328 O O . HIS A 1 180 ? -5.666 -15.404 -2.854 1.00 97.88 180 HIS A O 1
ATOM 1334 N N . LEU A 1 181 ? -3.882 -15.421 -1.496 1.00 97.50 181 LEU A N 1
ATOM 1335 C CA . LEU A 1 181 ? -3.520 -16.821 -1.716 1.00 97.50 181 LEU A CA 1
ATOM 1336 C C . LEU A 1 181 ? -4.645 -17.819 -1.390 1.00 97.50 181 LEU A C 1
ATOM 1338 O O . LEU A 1 181 ? -4.813 -18.753 -2.178 1.00 97.50 181 LEU A O 1
ATOM 1342 N N . PRO A 1 182 ? -5.443 -17.647 -0.314 1.00 96.81 182 PRO A N 1
ATOM 1343 C CA . PRO A 1 182 ? -6.553 -18.554 -0.023 1.00 96.81 182 PRO A CA 1
ATOM 1344 C C . PRO A 1 182 ? -7.628 -18.576 -1.116 1.00 96.81 182 PRO A C 1
ATOM 1346 O O . PRO A 1 182 ? -8.093 -19.646 -1.498 1.00 96.81 182 PRO A O 1
ATOM 1349 N N . SER A 1 183 ? -8.006 -17.410 -1.653 1.00 96.31 183 SER A N 1
ATOM 1350 C CA . SER A 1 183 ? -9.101 -17.299 -2.631 1.00 96.31 183 SER A CA 1
ATOM 1351 C C . SER A 1 183 ? -8.643 -17.214 -4.088 1.00 96.31 183 SER A C 1
ATOM 1353 O O . SER A 1 183 ? -9.483 -17.222 -4.984 1.00 96.31 183 SER A O 1
ATOM 1355 N N . ARG A 1 184 ? -7.332 -17.093 -4.339 1.00 96.44 184 ARG A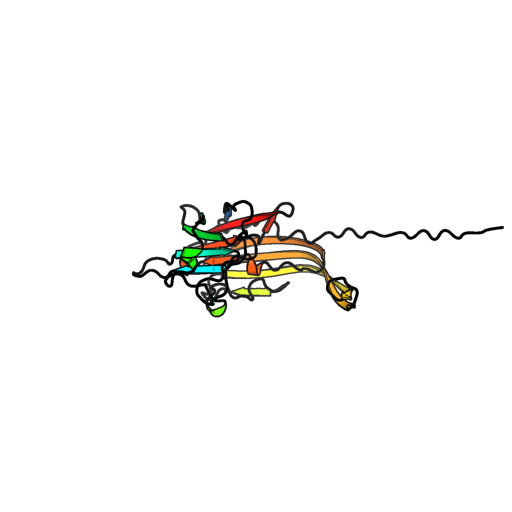 N 1
ATOM 1356 C CA . ARG A 1 184 ? -6.715 -16.895 -5.667 1.00 96.44 184 ARG A CA 1
ATOM 1357 C C . ARG A 1 184 ? -7.191 -15.655 -6.421 1.00 96.44 184 ARG A C 1
ATOM 1359 O O . ARG A 1 184 ? -6.903 -15.503 -7.608 1.00 96.44 184 ARG A O 1
ATOM 1366 N N . LEU A 1 185 ? -7.896 -14.753 -5.743 1.00 97.31 185 LEU A N 1
ATOM 1367 C CA . LEU A 1 185 ? -8.265 -13.473 -6.324 1.00 97.31 185 LEU A CA 1
ATOM 1368 C C . LEU A 1 185 ? -7.023 -12.595 -6.435 1.00 97.31 185 LEU A C 1
ATOM 1370 O O . LEU A 1 185 ? -6.150 -12.611 -5.563 1.00 97.31 185 LEU A O 1
ATOM 1374 N N . VAL A 1 186 ? -6.954 -11.823 -7.514 1.00 97.06 186 VAL A N 1
ATOM 1375 C CA . VAL A 1 186 ? -5.774 -11.035 -7.856 1.00 97.06 186 VAL A CA 1
ATOM 1376 C C . VAL A 1 186 ? -6.164 -9.616 -8.231 1.00 97.06 186 VAL A C 1
ATOM 1378 O O . VAL A 1 186 ? -7.193 -9.384 -8.865 1.00 97.06 186 VAL A O 1
ATOM 1381 N N . LEU A 1 187 ? -5.307 -8.678 -7.858 1.00 97.06 187 LEU A N 1
ATOM 1382 C CA . LEU A 1 187 ? -5.288 -7.306 -8.335 1.00 97.06 187 LEU A CA 1
ATOM 1383 C C . LEU A 1 187 ? -3.983 -7.081 -9.095 1.00 97.06 187 LEU A C 1
ATOM 1385 O O . LEU A 1 187 ? -2.932 -7.563 -8.670 1.00 97.06 187 LEU A O 1
ATOM 1389 N N . ARG A 1 188 ? -4.029 -6.354 -10.205 1.00 96.44 188 ARG A N 1
ATOM 1390 C CA . ARG A 1 188 ? -2.870 -6.027 -11.035 1.00 96.44 188 ARG A CA 1
ATOM 1391 C C . ARG A 1 188 ? -2.875 -4.549 -11.376 1.00 96.44 188 ARG A C 1
ATOM 1393 O O . ARG A 1 188 ? -3.918 -3.984 -11.670 1.00 96.44 188 ARG A O 1
ATOM 1400 N N . MET A 1 189 ? -1.699 -3.946 -11.374 1.00 94.94 189 MET A N 1
ATOM 1401 C CA . MET A 1 189 ? -1.465 -2.594 -11.867 1.00 94.94 189 MET A CA 1
ATOM 1402 C C . MET A 1 189 ? -0.283 -2.631 -12.830 1.00 94.94 189 MET A C 1
ATOM 1404 O O . MET A 1 189 ? 0.665 -3.393 -12.622 1.00 94.94 189 MET A O 1
ATOM 1408 N N . GLN A 1 190 ? -0.330 -1.816 -13.881 1.00 93.62 190 GLN A N 1
ATOM 1409 C CA . GLN A 1 190 ? 0.695 -1.794 -14.924 1.00 93.62 190 GLN A CA 1
ATOM 1410 C C . GLN A 1 190 ? 1.336 -0.417 -15.050 1.00 93.62 190 GLN A C 1
ATOM 1412 O O . GLN A 1 190 ? 0.648 0.592 -15.135 1.00 93.62 190 GLN A O 1
ATOM 1417 N N . GLU A 1 191 ? 2.657 -0.391 -15.118 1.00 91.75 191 GLU A N 1
ATOM 1418 C CA . GLU A 1 191 ? 3.480 0.785 -15.374 1.00 91.75 191 GLU A CA 1
ATOM 1419 C C . GLU A 1 191 ? 4.128 0.627 -16.755 1.00 91.75 191 GLU A C 1
ATOM 1421 O O . GLU A 1 191 ? 4.821 -0.360 -17.024 1.00 91.75 191 GLU A O 1
ATOM 1426 N N . ARG A 1 192 ? 3.893 1.586 -17.657 1.00 91.38 192 ARG A N 1
ATOM 1427 C CA . ARG A 1 192 ? 4.526 1.594 -18.982 1.00 91.38 192 ARG A CA 1
ATOM 1428 C C . ARG A 1 192 ? 5.823 2.383 -18.916 1.00 91.38 192 ARG A C 1
ATOM 1430 O O . ARG A 1 192 ? 5.821 3.575 -18.626 1.00 91.38 192 ARG A O 1
ATOM 1437 N N . LEU A 1 193 ? 6.920 1.714 -19.241 1.00 90.50 193 LEU A N 1
ATOM 1438 C CA . LEU A 1 193 ? 8.260 2.276 -19.198 1.00 90.50 193 LEU A CA 1
ATOM 1439 C C . LEU A 1 193 ? 8.741 2.550 -20.620 1.00 90.50 193 LEU A C 1
ATOM 1441 O O . LEU A 1 193 ? 8.649 1.688 -21.497 1.00 90.50 193 LEU A O 1
ATOM 1445 N N . ASN A 1 194 ? 9.287 3.742 -20.843 1.00 91.25 194 ASN A N 1
ATOM 1446 C CA . ASN A 1 194 ? 9.928 4.105 -22.099 1.00 91.25 194 ASN A CA 1
ATOM 1447 C C . ASN A 1 194 ? 11.291 4.732 -21.816 1.00 91.25 194 ASN A C 1
ATOM 1449 O O . ASN A 1 194 ? 11.364 5.902 -21.451 1.00 91.25 194 ASN A O 1
ATOM 1453 N N . ASN A 1 195 ? 12.358 3.942 -21.971 1.00 89.88 195 ASN A N 1
ATOM 1454 C CA . ASN A 1 195 ? 13.727 4.343 -21.650 1.00 89.88 195 ASN A CA 1
ATOM 1455 C C . ASN A 1 195 ? 13.819 5.000 -20.257 1.00 89.88 195 ASN A C 1
ATOM 1457 O O . ASN A 1 195 ? 14.441 6.046 -20.086 1.00 89.88 195 ASN A O 1
ATOM 1461 N N . ALA A 1 196 ? 13.175 4.377 -19.268 1.00 86.56 196 ALA A N 1
ATOM 1462 C CA . ALA A 1 196 ? 13.115 4.851 -17.889 1.00 86.56 196 ALA A CA 1
ATOM 1463 C C . ALA A 1 196 ? 14.058 4.038 -16.995 1.00 86.56 196 ALA A C 1
ATOM 1465 O O . ALA A 1 196 ? 14.297 2.864 -17.255 1.00 86.56 196 ALA A O 1
ATOM 1466 N N . ASN A 1 197 ? 14.566 4.629 -15.916 1.00 80.81 197 ASN A N 1
ATOM 1467 C CA . ASN A 1 197 ? 15.438 3.945 -14.950 1.00 80.81 197 ASN A CA 1
ATOM 1468 C C . ASN A 1 197 ? 14.675 3.051 -13.943 1.00 80.81 197 ASN A C 1
ATOM 1470 O O . ASN A 1 197 ? 15.294 2.469 -13.057 1.00 80.81 197 ASN A O 1
ATOM 1474 N N . GLY A 1 198 ? 13.347 2.927 -14.076 1.00 69.00 198 GLY A N 1
ATOM 1475 C CA . GLY A 1 198 ? 12.532 1.964 -13.325 1.00 69.00 198 GLY A CA 1
ATOM 1476 C C . GLY A 1 198 ? 12.345 2.270 -11.833 1.00 69.00 198 GLY A C 1
ATOM 1477 O O . GLY A 1 198 ? 12.098 1.352 -11.055 1.00 69.00 198 GLY A O 1
ATOM 1478 N N . TYR A 1 199 ? 12.472 3.532 -11.413 1.00 65.25 199 TYR A N 1
ATOM 1479 C CA . TYR A 1 199 ? 12.441 3.932 -10.000 1.00 65.25 199 TYR A CA 1
ATOM 1480 C C . TYR A 1 199 ? 11.013 4.101 -9.441 1.00 65.25 199 TYR A C 1
ATOM 1482 O O . TYR A 1 199 ? 10.645 5.177 -8.979 1.00 65.25 199 TYR A O 1
ATOM 1490 N N . SER A 1 200 ? 10.182 3.057 -9.472 1.00 66.00 200 SER A N 1
ATOM 1491 C CA . SER A 1 200 ? 8.934 3.043 -8.691 1.00 66.00 200 SER A CA 1
ATOM 1492 C C . SER A 1 200 ? 9.081 2.082 -7.505 1.00 66.00 200 SER A C 1
ATOM 1494 O O . SER A 1 200 ? 9.413 0.904 -7.679 1.00 66.00 200 SER A O 1
ATOM 1496 N N . ALA A 1 201 ? 8.880 2.605 -6.287 1.00 68.56 201 ALA A N 1
ATOM 1497 C CA . ALA A 1 201 ? 9.019 1.890 -5.013 1.00 68.56 201 ALA A CA 1
ATOM 1498 C C . ALA A 1 201 ? 7.651 1.751 -4.311 1.00 68.56 201 ALA A C 1
ATOM 1500 O O . ALA A 1 201 ? 7.419 2.364 -3.267 1.00 68.56 201 ALA A O 1
ATOM 1501 N N . PRO A 1 202 ? 6.717 0.957 -4.869 1.00 79.19 202 PRO A N 1
ATOM 1502 C CA . PRO A 1 202 ? 5.347 0.853 -4.361 1.00 79.19 202 PRO A CA 1
ATOM 1503 C C . PRO A 1 202 ? 5.257 0.269 -2.942 1.00 79.19 202 PRO A C 1
ATOM 1505 O O . PRO A 1 202 ? 4.226 0.432 -2.293 1.00 79.19 202 PRO A O 1
ATOM 1508 N N . GLN A 1 203 ? 6.326 -0.355 -2.428 1.00 82.88 203 GLN A N 1
ATOM 1509 C CA . GLN A 1 203 ? 6.423 -0.877 -1.057 1.00 82.88 203 GLN A CA 1
ATOM 1510 C C . GLN A 1 203 ? 5.891 0.106 0.004 1.00 82.88 203 GLN A C 1
ATOM 1512 O O . GLN A 1 203 ? 5.133 -0.270 0.897 1.00 82.88 203 GLN A O 1
ATOM 1517 N N . THR A 1 204 ? 6.235 1.396 -0.106 1.00 80.00 204 THR A N 1
ATOM 1518 C CA . THR A 1 204 ? 5.893 2.394 0.913 1.00 80.00 204 THR A CA 1
ATOM 1519 C C . THR A 1 204 ? 4.452 2.860 0.788 1.00 80.00 204 THR A C 1
ATOM 1521 O O . THR A 1 204 ? 3.930 3.444 1.731 1.00 80.00 204 THR A O 1
ATOM 1524 N N . ALA A 1 205 ? 3.769 2.532 -0.305 1.00 88.19 205 ALA A N 1
ATOM 1525 C CA . ALA A 1 205 ? 2.385 2.893 -0.556 1.00 88.19 205 ALA A CA 1
ATOM 1526 C C . ALA A 1 205 ? 1.392 1.752 -0.261 1.00 88.19 205 ALA A C 1
ATOM 1528 O O . ALA A 1 205 ? 0.189 1.969 -0.351 1.00 88.19 205 ALA A O 1
ATOM 1529 N N . ILE A 1 206 ? 1.845 0.549 0.110 1.00 92.56 206 ILE A N 1
ATOM 1530 C CA . ILE A 1 206 ? 0.963 -0.599 0.381 1.00 92.56 206 ILE A CA 1
ATOM 1531 C C . ILE A 1 206 ? 0.875 -0.850 1.895 1.00 92.56 206 ILE A C 1
ATOM 1533 O O . ILE A 1 206 ? 1.895 -0.962 2.576 1.00 92.56 206 ILE A O 1
ATOM 1537 N N . ARG A 1 207 ? -0.338 -0.938 2.456 1.00 93.75 207 ARG A N 1
ATOM 1538 C CA . ARG A 1 207 ? -0.569 -1.263 3.879 1.00 93.75 207 ARG A CA 1
ATOM 1539 C C . ARG A 1 207 ? -1.504 -2.454 4.009 1.00 93.75 207 ARG A C 1
ATOM 1541 O O . ARG A 1 207 ? -2.669 -2.353 3.644 1.00 93.75 207 ARG A O 1
ATOM 1548 N N . TYR A 1 208 ? -1.002 -3.566 4.536 1.00 95.19 208 TYR A N 1
ATOM 1549 C CA . TYR A 1 208 ? -1.795 -4.769 4.786 1.00 95.19 208 TYR A CA 1
ATOM 1550 C C . TYR A 1 208 ? -2.264 -4.815 6.244 1.00 95.19 208 TYR A C 1
ATOM 1552 O O . TYR A 1 208 ? -1.441 -4.726 7.155 1.00 95.19 208 TYR A O 1
ATOM 1560 N N . LEU A 1 209 ? -3.577 -4.946 6.444 1.00 95.44 209 LEU A N 1
ATOM 1561 C CA . LEU A 1 209 ? -4.258 -4.969 7.739 1.00 95.44 209 LEU A CA 1
ATOM 1562 C C . LEU A 1 209 ? -4.995 -6.321 7.883 1.00 95.44 209 LEU A C 1
ATOM 1564 O O . LEU A 1 209 ? -6.191 -6.397 7.574 1.00 95.44 209 LEU A O 1
ATOM 1568 N N . PRO A 1 210 ? -4.296 -7.405 8.278 1.00 93.62 210 PRO A N 1
ATOM 1569 C CA . PRO A 1 210 ? -4.846 -8.764 8.253 1.00 93.62 210 PRO A CA 1
ATOM 1570 C C . PRO A 1 210 ? -6.100 -8.925 9.107 1.00 93.62 210 PRO A C 1
ATOM 1572 O O . PRO A 1 210 ? -7.074 -9.530 8.668 1.00 93.62 210 PRO A O 1
ATOM 1575 N N . GLU A 1 211 ? -6.102 -8.337 10.300 1.00 93.00 211 GLU A N 1
ATOM 1576 C CA . GLU A 1 211 ? -7.195 -8.423 11.267 1.00 93.00 211 GLU A CA 1
ATOM 1577 C C . GLU A 1 211 ? -8.477 -7.744 10.767 1.00 93.00 211 GLU A C 1
ATOM 1579 O O . GLU A 1 211 ? -9.571 -8.106 11.191 1.00 93.00 211 GLU A O 1
ATOM 1584 N N . LEU A 1 212 ? -8.354 -6.800 9.827 1.00 94.12 212 LEU A N 1
ATOM 1585 C CA . LEU A 1 212 ? -9.496 -6.185 9.150 1.00 94.12 212 LEU A CA 1
ATOM 1586 C C . LEU A 1 212 ? -9.834 -6.866 7.818 1.00 94.12 212 LEU A C 1
ATOM 1588 O O . LEU A 1 212 ? -10.853 -6.534 7.219 1.00 94.12 212 LEU A O 1
ATOM 1592 N N . GLN A 1 213 ? -8.989 -7.779 7.323 1.00 94.81 213 GLN A N 1
ATOM 1593 C CA . GLN A 1 213 ? -9.042 -8.298 5.952 1.00 94.81 213 GLN A CA 1
ATOM 1594 C C . GLN A 1 213 ? -9.049 -7.153 4.928 1.00 94.81 213 GLN A C 1
ATOM 1596 O O . GLN A 1 213 ? -9.890 -7.088 4.025 1.00 94.81 213 GLN A O 1
ATOM 1601 N N . ARG A 1 214 ? -8.146 -6.182 5.109 1.00 96.25 214 ARG A N 1
ATOM 1602 C CA . ARG A 1 214 ? -8.045 -4.996 4.248 1.00 96.25 214 ARG A CA 1
ATOM 1603 C C . ARG A 1 214 ? -6.620 -4.771 3.785 1.00 96.25 214 ARG A C 1
ATOM 1605 O O . ARG A 1 214 ? -5.657 -5.032 4.504 1.00 96.25 214 ARG A O 1
ATOM 1612 N N . LEU A 1 215 ? -6.503 -4.217 2.590 1.00 96.06 215 LEU A N 1
ATOM 1613 C CA . LEU A 1 215 ? -5.256 -3.706 2.049 1.00 96.06 215 LEU A CA 1
ATOM 1614 C C . LEU A 1 215 ? -5.492 -2.287 1.534 1.00 96.06 215 LEU A C 1
ATOM 1616 O O . LEU A 1 215 ? -6.418 -2.051 0.762 1.00 96.06 215 LEU A O 1
ATOM 1620 N N . LEU A 1 216 ? -4.662 -1.342 1.960 1.00 95.50 216 LEU A N 1
ATOM 1621 C CA . LEU A 1 216 ? -4.714 0.041 1.501 1.00 95.50 216 LEU A CA 1
ATOM 1622 C C . LEU A 1 216 ? -3.610 0.276 0.476 1.00 95.50 216 LEU A C 1
ATOM 1624 O O . LEU A 1 216 ? -2.450 -0.065 0.713 1.00 95.50 216 LEU A O 1
ATOM 1628 N N . LEU A 1 217 ? -3.981 0.886 -0.644 1.00 94.50 217 LEU A N 1
ATOM 1629 C CA . LEU A 1 217 ? -3.074 1.375 -1.673 1.00 94.50 217 LEU A CA 1
ATOM 1630 C C . LEU A 1 217 ? -3.069 2.901 -1.578 1.00 94.50 217 LEU A C 1
ATOM 1632 O O . LEU A 1 217 ? -4.053 3.539 -1.930 1.00 94.50 217 LEU A O 1
ATOM 1636 N N . LEU A 1 218 ? -1.991 3.484 -1.062 1.00 92.44 218 LEU A N 1
ATOM 1637 C CA . LEU A 1 218 ? -1.852 4.902 -0.725 1.00 92.44 218 LEU A CA 1
ATOM 1638 C C . LEU A 1 218 ? -0.905 5.599 -1.708 1.00 92.44 218 LEU A C 1
ATOM 1640 O O . LEU A 1 218 ? 0.216 5.963 -1.354 1.00 92.44 218 LEU A O 1
ATOM 1644 N N . GLY A 1 219 ? -1.339 5.744 -2.960 1.00 88.38 219 GLY A N 1
ATOM 1645 C CA . GLY A 1 219 ? -0.493 6.249 -4.046 1.00 88.38 219 GLY A CA 1
ATOM 1646 C C . GLY A 1 219 ? 0.341 5.170 -4.738 1.00 88.38 219 GLY A C 1
ATOM 1647 O O . GLY A 1 219 ? 1.250 5.498 -5.485 1.00 88.38 219 GLY A O 1
ATOM 1648 N N . ALA A 1 220 ? 0.031 3.884 -4.522 1.00 87.69 220 ALA A N 1
ATOM 1649 C CA . ALA A 1 220 ? 0.674 2.778 -5.244 1.00 87.69 220 ALA A CA 1
ATOM 1650 C C . ALA A 1 220 ? 0.268 2.726 -6.728 1.00 87.69 220 ALA A C 1
ATOM 1652 O O . ALA A 1 220 ? 0.907 2.025 -7.504 1.00 87.69 220 ALA A O 1
ATOM 1653 N N . SER A 1 221 ? -0.794 3.447 -7.089 1.00 87.50 221 SER A N 1
ATOM 1654 C CA . SER A 1 221 ? -1.298 3.625 -8.447 1.00 87.50 221 SER A CA 1
ATOM 1655 C C . SER A 1 221 ? -1.542 5.104 -8.725 1.00 87.50 221 SER A C 1
ATOM 1657 O O . SER A 1 221 ? -1.854 5.850 -7.796 1.00 87.50 221 SER A O 1
ATOM 1659 N N . GLU A 1 222 ? -1.507 5.506 -9.987 1.00 86.94 222 GLU A N 1
ATOM 1660 C CA . GLU A 1 222 ? -1.684 6.872 -10.455 1.00 86.94 222 GLU A CA 1
ATOM 1661 C C . GLU A 1 222 ? -2.690 6.940 -11.613 1.00 86.94 222 GLU A C 1
ATOM 1663 O O . GLU A 1 222 ? -2.800 6.033 -12.440 1.00 86.94 222 GLU A O 1
ATOM 1668 N N . ALA A 1 223 ? -3.396 8.065 -11.720 1.00 83.69 223 ALA A N 1
ATOM 1669 C CA . ALA A 1 223 ? -4.132 8.444 -12.919 1.00 83.69 223 ALA A CA 1
ATOM 1670 C C . ALA A 1 223 ? -3.679 9.829 -13.369 1.00 83.69 223 ALA A C 1
ATOM 1672 O O . ALA A 1 223 ? -3.793 10.801 -12.628 1.00 83.69 223 ALA A O 1
ATOM 1673 N N . ARG A 1 224 ? -3.177 9.923 -14.608 1.00 81.00 224 ARG A N 1
ATOM 1674 C CA . ARG A 1 224 ? -2.667 11.179 -15.193 1.00 81.00 224 ARG A CA 1
ATOM 1675 C C . ARG A 1 224 ? -1.603 11.857 -14.306 1.00 81.00 224 ARG A C 1
ATOM 1677 O O . ARG A 1 224 ? -1.614 13.073 -14.159 1.00 81.00 224 ARG A O 1
ATOM 1684 N N . GLY A 1 225 ? -0.720 11.058 -13.700 1.00 77.94 225 GLY A N 1
ATOM 1685 C CA . GLY A 1 225 ? 0.339 11.524 -12.795 1.00 77.94 225 GLY A CA 1
ATOM 1686 C C . GLY A 1 225 ? -0.133 11.907 -11.388 1.00 77.94 225 GLY A C 1
ATOM 1687 O O . GLY A 1 225 ? 0.671 12.367 -10.585 1.00 77.94 225 GLY A O 1
ATOM 1688 N N . MET A 1 226 ? -1.421 11.730 -11.073 1.00 83.62 226 MET A N 1
ATOM 1689 C CA . MET A 1 226 ? -1.956 11.970 -9.735 1.00 83.62 226 MET A CA 1
ATOM 1690 C C . MET A 1 226 ? -2.073 10.649 -8.967 1.00 83.62 226 MET A C 1
ATOM 1692 O O . MET A 1 226 ? -2.713 9.725 -9.477 1.00 83.62 226 MET A O 1
ATOM 1696 N N . PRO A 1 227 ? -1.516 10.543 -7.748 1.00 86.81 227 PRO A N 1
ATOM 1697 C CA . PRO A 1 227 ? -1.635 9.341 -6.932 1.00 86.81 227 PRO A CA 1
ATOM 1698 C C . PRO A 1 227 ? -3.089 9.060 -6.552 1.00 86.81 227 PRO A C 1
ATOM 1700 O O . PRO A 1 227 ? -3.832 9.955 -6.151 1.00 86.81 227 PRO A O 1
ATOM 1703 N N . LEU A 1 228 ? -3.476 7.793 -6.645 1.00 89.44 228 LEU A N 1
ATOM 1704 C CA . LEU A 1 228 ? -4.791 7.292 -6.273 1.00 89.44 228 LEU A CA 1
ATOM 1705 C C . LEU A 1 228 ? -4.737 6.531 -4.952 1.00 89.44 228 LEU A C 1
ATOM 1707 O O . LEU A 1 228 ? -3.745 5.872 -4.623 1.00 89.44 228 LEU A O 1
ATOM 1711 N N . THR A 1 229 ? -5.851 6.578 -4.231 1.00 92.69 229 THR A N 1
ATOM 1712 C CA . THR A 1 229 ? -6.053 5.852 -2.982 1.00 92.69 229 THR A CA 1
ATOM 1713 C C . THR A 1 229 ? -7.169 4.840 -3.113 1.00 92.69 229 THR A C 1
ATOM 1715 O O . THR A 1 229 ? -8.302 5.172 -3.467 1.00 92.69 229 THR A O 1
ATOM 1718 N N . HIS A 1 230 ? -6.856 3.597 -2.769 1.00 95.19 230 HIS A N 1
ATOM 1719 C CA . HIS A 1 230 ? -7.817 2.508 -2.811 1.00 95.19 230 HIS A CA 1
ATOM 1720 C C . HIS A 1 230 ? -7.794 1.704 -1.523 1.00 95.19 230 HIS A C 1
ATOM 1722 O O . HIS A 1 230 ? -6.756 1.540 -0.879 1.00 95.19 230 HIS A O 1
ATOM 1728 N N . CYS A 1 231 ? -8.955 1.161 -1.192 1.00 96.56 231 CYS A N 1
ATOM 1729 C CA . CYS A 1 231 ? -9.108 0.104 -0.218 1.00 96.56 231 CYS A CA 1
ATOM 1730 C C . CYS A 1 231 ? -9.517 -1.171 -0.953 1.00 96.56 231 CYS A C 1
ATOM 1732 O O . CYS A 1 231 ? -10.456 -1.168 -1.745 1.00 96.56 231 CYS A O 1
ATOM 1734 N N . VAL A 1 232 ? -8.799 -2.256 -0.695 1.00 97.00 232 VAL A N 1
ATOM 1735 C CA . VAL A 1 232 ? -9.085 -3.584 -1.230 1.00 97.00 232 VAL A CA 1
ATOM 1736 C C . VAL A 1 232 ? -9.644 -4.431 -0.094 1.00 97.00 232 VAL A C 1
ATOM 1738 O O . VAL A 1 232 ? -8.993 -4.587 0.947 1.00 97.00 232 VAL A O 1
ATOM 1741 N N . ALA A 1 233 ? -10.848 -4.965 -0.286 1.00 95.69 233 ALA A N 1
ATOM 1742 C CA . ALA A 1 233 ? -11.458 -5.896 0.652 1.00 95.69 233 ALA A CA 1
ATOM 1743 C C . ALA A 1 233 ? -10.988 -7.315 0.322 1.00 95.69 233 ALA A C 1
ATOM 1745 O O . ALA A 1 233 ? -11.174 -7.807 -0.791 1.00 95.69 233 ALA A O 1
ATOM 1746 N N . LEU A 1 234 ? -10.338 -7.967 1.283 1.00 95.31 234 LEU A N 1
ATOM 1747 C CA . LEU A 1 234 ? -9.854 -9.331 1.115 1.00 95.31 234 LEU A CA 1
ATOM 1748 C C . LEU A 1 234 ? -10.965 -10.310 1.521 1.00 95.31 234 LEU A C 1
ATOM 1750 O O . LEU A 1 234 ? -11.618 -10.083 2.542 1.00 95.31 234 LEU A O 1
ATOM 1754 N N . PRO A 1 235 ? -11.201 -11.387 0.751 1.00 91.69 235 PRO A N 1
ATOM 1755 C CA . PRO A 1 235 ? -12.137 -12.428 1.154 1.00 91.69 235 PRO A CA 1
ATOM 1756 C C . PRO A 1 235 ? -11.715 -13.094 2.469 1.00 91.69 235 PRO A C 1
ATOM 1758 O O . PRO A 1 235 ? -10.519 -13.137 2.772 1.00 91.69 235 PRO A O 1
ATOM 1761 N N . PRO A 1 236 ? -12.658 -13.700 3.210 1.00 84.44 236 PRO A N 1
ATOM 1762 C CA . PRO A 1 236 ? -12.292 -14.601 4.290 1.00 84.44 236 PRO A CA 1
ATOM 1763 C C . PRO A 1 236 ? -11.449 -15.751 3.725 1.00 84.44 236 PRO A C 1
ATOM 1765 O O . PRO A 1 236 ? -11.705 -16.247 2.624 1.00 84.44 236 PRO A O 1
ATOM 1768 N N . GLY A 1 237 ? -10.425 -16.151 4.470 1.00 64.44 237 GLY A N 1
ATOM 1769 C CA . GLY A 1 237 ? -9.485 -17.198 4.079 1.00 64.44 237 GLY A CA 1
ATOM 1770 C C . GLY A 1 237 ? -8.980 -17.973 5.269 1.00 64.44 237 GLY A C 1
ATOM 1771 O O . GLY A 1 237 ? -8.986 -17.394 6.383 1.00 64.44 237 GLY A O 1
#

Sequence (237 aa):
MHAAATIWLWVLAAPVVQAAGFGPPEGTLPIHPLPVTVPAGALSPLWYASLFREEPSTGATPTYYLGAGVVGSRLPIPDSPGATAWQVVTTADCVRLEPVPTALLHTPAVQAVLVQKNPLPMECAAAFEGSCTSRDGKLRITTAFDGRRRAARVGGGFFGTEGTIDTTFYTGVRTLSIEHLPSRLVLRMQERLNNANGYSAPQTAIRYLPELQRLLLLGASEARGMPLTHCVALPPG

pLDDT: mean 84.84, std 15.97, range [31.61, 97.94]

Foldseek 3Di:
DDDDDDDDDPPPPDPPPAFLAWADKDWQFQKDFADDDQDPFAFALFLAWFKKWFDDPDPDQIKIKTKGQQPAQPDPDDGDGRIWMWTWAADPRFTYTHTDDSVVRNDPRMGTQDQVNAQAHLCAQQDCFDKDAGPVRFKIKTKDWDFDKDWDWFQDDPVSPNGTDIAIFTAGKIKIKMAGVVVRIIMITIIGGDRYRSPDRQSSQWGDRVSRQKIWRRQSHDDPSHGGIMITRHDDD

Secondary structure (DSSP, 8-state):
-------------------------EESS-EEE------TTPPPSTTTEEEEEE--SSSPPPEEEEEES---TTSSPPPPTT-EEEEEEE-SSSEEEEEE-GGGGGSTTEEE--GGG-SS-TTTTTSSSEEEE-TTS-EEEEEEEEEEEEEEEEE-STTS-S-EEEEEEEEEEEEEEEEETTTTEEEEEEEEEEEE-----GGGGEEEEGGGTEEEEEEEEEETTEEEEEEEEPPP-